Protein AF-0000000082938456 (afdb_homodimer)

Sequence (372 aa):
MKTLEHLQSDLIVEAKKGFPILLAGSIVFFIFTILSFLLPMKVVHLVWIFGLGAIFPLGLLLSKPFGVSLVTSKNPIATLGGIVAAPQAFFIPVFIMVYQHIPEYLPFTIGLLGGSHFLPYMWIYRSKAYLFVTLGVCLSSLLLGTVMVEQAFTVVPIAISLVYLIGVLLIFKELKTEKVESVFKAMKTLEHLQSDLIVEAKKGFPILLAGSIVFFIFTILSFLLPMKVVHLVWIFGLGAIFPLGLLLSKPFGVSLVTSKNPIATLGGIVAAPQAFFIPVFIMVYQHIPEYLPFTIGLLGGSHFLPYMWIYRSKAYLFVTLGVCLSSLLLGTVMVEQAFTVVPIAISLVYLIGVLLIFKELKTEKVESVFKA

Radius of gyration: 21.32 Å; Cα contacts (8 Å, |Δi|>4): 518; chains: 2; bounding box: 49×56×40 Å

Organism: NCBI:txid1808955

Foldseek 3Di:
DDDPVVLLVVLCVQAVLLLLLLLLLLVLLVVLQVCVVPDDVLVSLVCLLPVNVVSVVSSVVSCVVVNHDQPPDPRVLSVVVVVLCVCVVVCSVVSVVCCVPPSLLSLLSCQLVVLQSLVCSCVSNVACLSVQLSCQSNVLSNCCCPVVSVCSSNRSSNSNSVSSVVSSVRSVVVVVVVVVVVVVVD/DDDPVVLLVVLCVQAVLLLLLLLLLLVLLVVLQVCVVPDDVLVSLVCLLCVNVVSVVSSVVSCVVVNHDQPPDPRVLSVVVVVLCVCVVVCSVVSVVCCVPPSLLSLLSCQLVVLQSLVCSCVSNVACLSVQLSCQSNVLSNCCCPVVSVCSSNRSSNSNSVSSVVSSVRSVVVVVVVVVVVVVVD

InterPro domains:
  IPR053824 Protein of unknown function DUF7010 [PF22765] (4-174)

Structure (mmCIF, N/CA/C/O backbone):
data_AF-0000000082938456-model_v1
#
loop_
_entity.id
_entity.type
_entity.pdbx_description
1 polymer 'Uncharacterized protein'
#
loop_
_atom_site.group_PDB
_atom_site.id
_atom_site.type_symbol
_atom_site.label_atom_id
_atom_site.label_alt_id
_atom_site.label_comp_id
_atom_site.label_asym_id
_atom_site.label_entity_id
_atom_site.label_seq_id
_atom_site.pdbx_PDB_ins_code
_atom_site.Cartn_x
_atom_site.Cartn_y
_atom_site.Cartn_z
_atom_site.occupancy
_atom_site.B_iso_or_equiv
_atom_site.auth_seq_id
_atom_site.auth_comp_id
_atom_site.auth_asym_id
_atom_site.auth_atom_id
_atom_site.pdbx_PDB_model_num
ATOM 1 N N . MET A 1 1 ? -0.958 24.484 18.844 1 66.69 1 MET A N 1
ATOM 2 C CA . MET A 1 1 ? -1.133 23.438 17.828 1 66.69 1 MET A CA 1
ATOM 3 C C . MET A 1 1 ? -0.209 23.672 16.641 1 66.69 1 MET A C 1
ATOM 5 O O . MET A 1 1 ? -0.022 24.812 16.203 1 66.69 1 MET A O 1
ATOM 9 N N . LYS A 1 2 ? 0.688 22.734 16.234 1 85.31 2 LYS A N 1
ATOM 10 C CA . LYS A 1 2 ? 1.703 22.875 15.195 1 85.31 2 LYS A CA 1
ATOM 11 C C . LYS A 1 2 ? 1.097 22.719 13.805 1 85.31 2 LYS A C 1
ATOM 13 O O . LYS A 1 2 ? 0.113 21.984 13.633 1 85.31 2 LYS A O 1
ATOM 18 N N . THR A 1 3 ? 1.57 23.5 13.016 1 93.5 3 THR A N 1
ATOM 19 C CA . THR A 1 3 ? 1.158 23.375 11.625 1 93.5 3 THR A CA 1
ATOM 20 C C . THR A 1 3 ? 1.677 22.062 11.023 1 93.5 3 THR A C 1
ATOM 22 O O . THR A 1 3 ? 2.561 21.422 11.594 1 93.5 3 THR A O 1
ATOM 25 N N . LEU A 1 4 ? 1.094 21.641 9.914 1 94.62 4 LEU A N 1
ATOM 26 C CA . LEU A 1 4 ? 1.54 20.438 9.195 1 94.62 4 LEU A CA 1
ATOM 27 C C . LEU A 1 4 ? 3.018 20.547 8.836 1 94.62 4 LEU A C 1
ATOM 29 O O . LEU A 1 4 ? 3.777 19.594 9.023 1 94.62 4 LEU A O 1
ATOM 33 N N . GLU A 1 5 ? 3.418 21.703 8.352 1 93.69 5 GLU A N 1
ATOM 34 C CA . GLU A 1 5 ? 4.801 21.922 7.93 1 93.69 5 GLU A CA 1
ATOM 35 C C . GLU A 1 5 ? 5.766 21.75 9.102 1 93.69 5 GLU A C 1
ATOM 37 O O . GLU A 1 5 ? 6.84 21.172 8.945 1 93.69 5 GLU A O 1
ATOM 42 N N . HIS A 1 6 ? 5.398 22.281 10.219 1 94.5 6 HIS A N 1
ATOM 43 C CA . HIS A 1 6 ? 6.227 22.156 11.414 1 94.5 6 HIS A CA 1
ATOM 44 C C . HIS A 1 6 ? 6.316 20.703 11.867 1 94.5 6 HIS A C 1
ATOM 46 O O . HIS A 1 6 ? 7.391 20.234 12.25 1 94.5 6 HIS A O 1
ATOM 52 N N . LEU A 1 7 ? 5.184 20.016 11.836 1 95 7 LEU A N 1
ATOM 53 C CA . LEU A 1 7 ? 5.16 18.625 12.227 1 95 7 LEU A CA 1
ATOM 54 C C . LEU A 1 7 ? 6.066 17.781 11.328 1 95 7 LEU A C 1
ATOM 56 O O . LEU A 1 7 ? 6.816 16.938 11.812 1 95 7 LEU A O 1
ATOM 60 N N . GLN A 1 8 ? 5.984 18.078 10.055 1 95.69 8 GLN A N 1
ATOM 61 C CA . GLN A 1 8 ? 6.84 17.359 9.109 1 95.69 8 GLN A CA 1
ATOM 62 C C . GLN A 1 8 ? 8.312 17.688 9.344 1 95.69 8 GLN A C 1
ATOM 64 O O . GLN A 1 8 ? 9.164 16.797 9.344 1 95.69 8 GLN A O 1
ATOM 69 N N . SER A 1 9 ? 8.586 18.953 9.523 1 95 9 SER A N 1
ATOM 70 C CA . SER A 1 9 ? 9.969 19.375 9.758 1 95 9 SER A CA 1
ATOM 71 C C . SER A 1 9 ? 10.531 18.734 11.031 1 95 9 SER A C 1
ATOM 73 O O . SER A 1 9 ? 11.672 18.266 11.047 1 95 9 SER A O 1
ATOM 75 N N . ASP A 1 10 ? 9.719 18.734 12.07 1 94.31 10 ASP A N 1
ATOM 76 C CA . ASP A 1 10 ? 10.133 18.094 13.32 1 94.31 10 ASP A CA 1
ATOM 77 C C . ASP A 1 10 ? 10.43 16.625 13.117 1 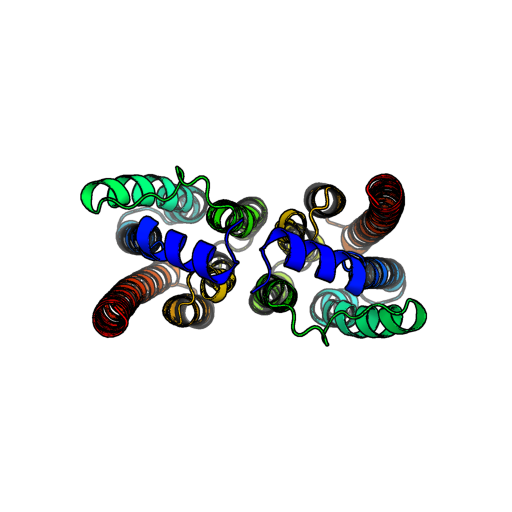94.31 10 ASP A C 1
ATOM 79 O O . ASP A 1 10 ? 11.43 16.109 13.625 1 94.31 10 ASP A O 1
ATOM 83 N N . LEU A 1 11 ? 9.609 15.984 12.359 1 95.38 11 LEU A N 1
ATOM 84 C CA . LEU A 1 11 ? 9.789 14.562 12.109 1 95.38 11 LEU A CA 1
ATOM 85 C C . LEU A 1 11 ? 11.062 14.312 11.305 1 95.38 11 LEU A C 1
ATOM 87 O O . LEU A 1 11 ? 11.805 13.367 11.578 1 95.38 11 LEU A O 1
ATOM 91 N N . ILE A 1 12 ? 11.25 15.109 10.297 1 95.88 12 ILE A N 1
ATOM 92 C CA . ILE A 1 12 ? 12.414 14.969 9.438 1 95.88 12 ILE A CA 1
ATOM 93 C C . ILE A 1 12 ? 13.688 15.07 10.273 1 95.88 12 ILE A C 1
ATOM 95 O O . ILE A 1 12 ? 14.625 14.281 10.094 1 95.88 12 ILE A O 1
ATOM 99 N N . VAL A 1 13 ? 13.719 15.992 11.188 1 93.06 13 VAL A N 1
ATOM 100 C CA . VAL A 1 13 ? 14.883 16.172 12.047 1 93.06 13 VAL A CA 1
ATOM 101 C C . VAL A 1 13 ? 15.031 14.992 12.992 1 93.06 13 VAL A C 1
ATOM 103 O O . VAL A 1 13 ? 16.125 14.438 13.141 1 93.06 13 VAL A O 1
ATOM 106 N N . GLU A 1 14 ? 13.945 14.523 13.57 1 93.81 14 GLU A N 1
ATOM 107 C CA . GLU A 1 14 ? 13.961 13.469 14.578 1 93.81 14 GLU A CA 1
ATOM 108 C C . GLU A 1 14 ? 14.297 12.117 13.961 1 93.81 14 GLU A C 1
ATOM 110 O O . GLU A 1 14 ? 15.055 11.336 14.539 1 93.81 14 GLU A O 1
ATOM 115 N N . ALA A 1 15 ? 13.734 11.891 12.812 1 94.94 15 ALA A N 1
ATOM 116 C CA . ALA A 1 15 ? 13.836 10.57 12.203 1 94.94 15 ALA A CA 1
ATOM 117 C C . ALA A 1 15 ? 14.922 10.547 11.125 1 94.94 15 ALA A C 1
ATOM 119 O O . ALA A 1 15 ? 15.266 9.484 10.609 1 94.94 15 ALA A O 1
ATOM 120 N N . LYS A 1 16 ? 15.406 11.719 10.805 1 96.38 16 LYS A N 1
ATOM 121 C CA . LYS A 1 16 ? 16.359 11.852 9.711 1 96.38 16 LYS A CA 1
ATOM 122 C C . LYS A 1 16 ? 15.859 11.156 8.453 1 96.38 16 LYS A C 1
ATOM 124 O O . LYS A 1 16 ? 16.562 10.328 7.867 1 96.38 16 LYS A O 1
ATOM 129 N N . LYS A 1 17 ? 14.656 11.344 8.141 1 97.56 17 LYS A N 1
ATOM 130 C CA . LYS A 1 17 ? 13.93 10.844 6.973 1 97.56 17 LYS A CA 1
ATOM 131 C C . LYS A 1 17 ? 13.922 9.32 6.938 1 97.56 17 LYS A C 1
ATOM 133 O O . LYS A 1 17 ? 13.883 8.719 5.863 1 97.56 17 LYS A O 1
ATOM 138 N N . GLY A 1 18 ? 14.102 8.734 8.086 1 96.81 18 GLY A N 1
ATOM 139 C CA . GLY A 1 18 ? 13.922 7.297 8.227 1 96.81 18 GLY A CA 1
ATOM 140 C C . GLY A 1 18 ? 15.016 6.488 7.547 1 96.81 18 GLY A C 1
ATOM 141 O O . GLY A 1 18 ? 14.82 5.316 7.23 1 96.81 18 GLY A O 1
ATOM 142 N N . PHE A 1 19 ? 16.188 7.102 7.328 1 98 19 PHE A N 1
ATOM 143 C CA . PHE A 1 19 ? 17.219 6.453 6.527 1 98 19 PHE A CA 1
ATOM 144 C C . PHE A 1 19 ? 17.656 5.141 7.172 1 98 19 PHE A C 1
ATOM 146 O O . PHE A 1 19 ? 18.062 4.207 6.473 1 98 19 PHE A O 1
ATOM 153 N N . PRO A 1 20 ? 17.578 4.918 8.516 1 98 20 PRO A N 1
ATOM 154 C CA . PRO A 1 20 ? 18.047 3.646 9.078 1 98 20 PRO A CA 1
ATOM 155 C C . PRO A 1 20 ? 17.234 2.451 8.578 1 98 20 PRO A C 1
ATOM 157 O O . PRO A 1 20 ? 17.766 1.345 8.469 1 98 20 PRO A O 1
ATOM 160 N N . ILE A 1 21 ? 15.953 2.633 8.305 1 97.81 21 ILE A N 1
ATOM 161 C CA . ILE A 1 21 ? 15.133 1.544 7.793 1 97.81 21 ILE A CA 1
ATOM 162 C C . ILE A 1 21 ? 15.617 1.14 6.402 1 97.81 21 ILE A C 1
ATOM 164 O O . ILE A 1 21 ? 15.727 -0.05 6.098 1 97.81 21 ILE A O 1
ATOM 168 N N . LEU A 1 22 ? 15.891 2.158 5.551 1 98.44 22 LEU A N 1
ATOM 169 C CA . LEU A 1 22 ? 16.406 1.883 4.219 1 98.44 22 LEU A CA 1
ATOM 170 C C . LEU A 1 22 ? 17.766 1.197 4.297 1 98.44 22 LEU A C 1
ATOM 172 O O . LEU A 1 22 ? 18.047 0.271 3.535 1 98.44 22 LEU A O 1
ATOM 176 N N . LEU A 1 23 ? 18.578 1.668 5.203 1 98.62 23 LEU A N 1
ATOM 177 C CA . LEU A 1 23 ? 19.891 1.048 5.395 1 98.62 23 LEU A CA 1
ATOM 178 C C . LEU A 1 23 ? 19.75 -0.405 5.832 1 98.62 23 LEU A C 1
ATOM 180 O O . LEU A 1 23 ? 20.422 -1.288 5.312 1 98.62 23 LEU A O 1
ATOM 184 N N . ALA A 1 24 ? 18.891 -0.644 6.781 1 98.69 24 ALA A N 1
ATOM 185 C CA . ALA A 1 24 ? 18.594 -2.006 7.219 1 98.69 24 ALA A CA 1
ATOM 186 C C . ALA A 1 24 ? 18.109 -2.865 6.051 1 98.69 24 ALA A C 1
ATOM 188 O O . ALA A 1 24 ? 18.547 -4.008 5.898 1 98.69 24 ALA A O 1
ATOM 189 N N . GLY A 1 25 ? 17.219 -2.299 5.242 1 98.69 25 GLY A N 1
ATOM 190 C CA . GLY A 1 25 ? 16.766 -3.012 4.059 1 98.69 25 GLY A CA 1
ATOM 191 C C . GLY A 1 25 ? 17.891 -3.357 3.104 1 98.69 25 GLY A C 1
ATOM 192 O O . GLY A 1 25 ? 17.938 -4.465 2.562 1 98.69 25 GLY A O 1
ATOM 193 N N . SER A 1 26 ? 18.75 -2.379 2.93 1 98.88 26 SER A N 1
ATOM 194 C CA . SER A 1 26 ? 19.891 -2.625 2.061 1 98.88 26 SER A CA 1
ATOM 195 C C . SER A 1 26 ? 20.719 -3.803 2.559 1 98.88 26 SER A C 1
ATOM 197 O O . SER A 1 26 ? 21.094 -4.68 1.777 1 98.88 26 SER A O 1
ATOM 199 N N . ILE A 1 27 ? 20.969 -3.85 3.764 1 98.81 27 ILE A N 1
ATOM 200 C CA . ILE A 1 27 ? 21.766 -4.91 4.375 1 98.81 27 ILE A CA 1
ATOM 201 C C . ILE A 1 27 ? 21.031 -6.242 4.242 1 98.81 27 ILE A C 1
ATOM 203 O O . ILE A 1 27 ? 21.609 -7.242 3.822 1 98.81 27 ILE A O 1
ATOM 207 N N . VAL A 1 28 ? 19.766 -6.273 4.566 1 98.81 28 VAL A N 1
ATOM 208 C CA . VAL A 1 28 ? 18.984 -7.504 4.551 1 98.81 28 VAL A CA 1
ATOM 209 C C . VAL A 1 28 ? 18.938 -8.07 3.133 1 98.81 28 VAL A C 1
ATOM 211 O O . VAL A 1 28 ? 19.188 -9.266 2.926 1 98.81 28 VAL A O 1
ATOM 214 N N . PHE A 1 29 ? 18.703 -7.258 2.137 1 98.88 29 PHE A N 1
ATOM 215 C CA . PHE A 1 29 ? 18.625 -7.746 0.765 1 98.88 29 PHE A CA 1
ATOM 216 C C . PHE A 1 29 ? 20 -8.18 0.261 1 98.88 29 PHE A C 1
ATOM 218 O O . PHE A 1 29 ? 20.094 -9.094 -0.559 1 98.88 29 PHE A O 1
ATOM 225 N N . PHE A 1 30 ? 21.016 -7.512 0.763 1 98.88 30 PHE A N 1
ATOM 226 C CA . PHE A 1 30 ? 22.359 -8 0.451 1 98.88 30 PHE A CA 1
ATOM 227 C C . PHE A 1 30 ? 22.562 -9.398 1.016 1 98.88 30 PHE A C 1
ATOM 229 O O . PHE A 1 30 ? 23.078 -10.281 0.329 1 98.88 30 PHE A O 1
ATOM 236 N N . ILE A 1 31 ? 22.188 -9.586 2.207 1 98.81 31 ILE A N 1
ATOM 237 C CA . ILE A 1 31 ? 22.281 -10.898 2.838 1 98.81 31 ILE A CA 1
ATOM 238 C C . ILE A 1 31 ? 21.453 -11.914 2.057 1 98.81 31 ILE A C 1
ATOM 240 O O . ILE A 1 31 ? 21.891 -13.047 1.839 1 98.81 31 ILE A O 1
ATOM 244 N N . PHE A 1 32 ? 20.219 -11.531 1.634 1 98.81 32 PHE A N 1
ATOM 245 C CA . PHE A 1 32 ? 19.391 -12.414 0.821 1 98.81 32 PHE A CA 1
ATOM 246 C C . PHE A 1 32 ? 20.156 -12.867 -0.423 1 98.81 32 PHE A C 1
ATOM 248 O O . PHE A 1 32 ? 20.047 -14.031 -0.825 1 98.81 32 PHE A O 1
ATOM 255 N N . THR A 1 33 ? 20.891 -11.922 -1.03 1 98.81 33 THR A N 1
ATOM 256 C CA . THR A 1 33 ? 21.688 -12.258 -2.203 1 98.81 33 THR A CA 1
ATOM 257 C C . THR A 1 33 ? 22.703 -13.344 -1.868 1 98.81 33 THR A C 1
ATOM 259 O O . THR A 1 33 ? 22.797 -14.352 -2.576 1 98.81 33 THR A O 1
ATOM 262 N N . ILE A 1 34 ? 23.406 -13.195 -0.819 1 98.75 34 ILE A N 1
ATOM 263 C CA . ILE A 1 34 ? 24.438 -14.141 -0.411 1 98.75 34 ILE A CA 1
ATOM 264 C C . ILE A 1 34 ? 23.812 -15.492 -0.1 1 98.75 34 ILE A C 1
ATOM 266 O O . ILE A 1 34 ? 24.328 -16.531 -0.507 1 98.75 34 ILE A O 1
ATOM 270 N N . LEU A 1 35 ? 22.688 -15.508 0.589 1 98.62 35 LEU A N 1
ATOM 271 C CA . LEU A 1 35 ? 22.031 -16.734 1.006 1 98.62 35 LEU A CA 1
ATOM 272 C C . LEU A 1 35 ? 21.547 -17.531 -0.203 1 98.62 35 LEU A C 1
ATOM 274 O O . LEU A 1 35 ? 21.484 -18.766 -0.154 1 98.62 35 LEU A O 1
ATOM 278 N N . SER A 1 36 ? 21.25 -16.812 -1.282 1 98.19 36 SER A N 1
ATOM 279 C CA . SER A 1 36 ? 20.766 -17.5 -2.479 1 98.19 36 SER A CA 1
ATOM 280 C C . SER A 1 36 ? 21.859 -18.391 -3.074 1 98.19 36 SER A C 1
ATOM 282 O O . SER A 1 36 ? 21.547 -19.344 -3.811 1 98.19 36 SER A O 1
ATOM 284 N N . PHE A 1 37 ? 23.156 -18.094 -2.729 1 97.94 37 PHE A N 1
ATOM 285 C CA . PHE A 1 37 ? 24.281 -18.906 -3.207 1 97.94 37 PHE A CA 1
ATOM 286 C C . PHE A 1 37 ? 24.578 -20.047 -2.236 1 97.94 37 PHE A C 1
ATOM 288 O O . PHE A 1 37 ? 25.203 -21.031 -2.607 1 97.94 37 PHE A O 1
ATOM 295 N N . LEU A 1 38 ? 24.094 -19.938 -1.074 1 98.25 38 LEU A N 1
ATOM 296 C CA . LEU A 1 38 ? 24.609 -20.812 -0.025 1 98.25 38 LEU A CA 1
ATOM 297 C C . LEU A 1 38 ? 23.547 -21.828 0.408 1 98.25 38 LEU A C 1
ATOM 299 O O . LEU A 1 38 ? 23.891 -22.906 0.9 1 98.25 38 LEU A O 1
ATOM 303 N N . LEU A 1 39 ? 22.297 -21.453 0.269 1 98.44 39 LEU A N 1
ATOM 304 C CA . LEU A 1 39 ? 21.234 -22.266 0.826 1 98.44 39 LEU A CA 1
ATOM 305 C C . LEU A 1 39 ? 20.406 -22.906 -0.283 1 98.44 39 LEU A C 1
ATOM 307 O O . LEU A 1 39 ? 20.359 -22.406 -1.404 1 98.44 39 LEU A O 1
ATOM 311 N N . PRO A 1 40 ? 19.766 -24.078 0.094 1 98.19 40 PRO A N 1
ATOM 312 C CA . PRO A 1 40 ? 18.812 -24.656 -0.86 1 98.19 40 PRO A CA 1
ATOM 313 C C . PRO A 1 40 ? 17.641 -23.719 -1.15 1 98.19 40 PRO A C 1
ATOM 315 O O . PRO A 1 40 ? 17.203 -22.984 -0.265 1 98.19 40 PRO A O 1
ATOM 318 N N . MET A 1 41 ? 17.078 -23.781 -2.35 1 97.69 41 MET A N 1
ATOM 319 C CA . MET A 1 41 ? 16.062 -22.859 -2.818 1 97.69 41 MET A CA 1
ATOM 320 C C . MET A 1 41 ? 14.828 -22.906 -1.923 1 97.69 41 MET A C 1
ATOM 322 O O . MET A 1 41 ? 14.18 -21.875 -1.703 1 97.69 41 MET A O 1
ATOM 326 N N . LYS A 1 42 ? 14.531 -24.062 -1.406 1 97.19 42 LYS A N 1
ATOM 327 C CA . LYS A 1 42 ? 13.383 -24.188 -0.521 1 97.19 42 LYS A CA 1
ATOM 328 C C . LYS A 1 42 ? 13.523 -23.281 0.703 1 97.19 42 LYS A C 1
ATOM 330 O O . LYS A 1 42 ? 12.555 -22.672 1.146 1 97.19 42 LYS A O 1
ATOM 335 N N . VAL A 1 43 ? 14.68 -23.203 1.172 1 98.12 43 VAL A N 1
ATOM 336 C CA . VAL A 1 43 ? 14.961 -22.359 2.336 1 98.12 43 VAL A CA 1
ATOM 337 C C . VAL A 1 43 ? 14.992 -20.891 1.925 1 98.12 43 VAL A C 1
ATOM 339 O O . VAL A 1 43 ? 14.469 -20.031 2.641 1 98.12 43 VAL A O 1
ATOM 342 N N . VAL A 1 44 ? 15.523 -20.578 0.777 1 98.5 44 VAL A N 1
ATOM 343 C CA . VAL A 1 44 ? 15.617 -19.219 0.256 1 98.5 44 VAL A CA 1
ATOM 344 C C . VAL A 1 44 ? 14.219 -18.625 0.1 1 98.5 44 VAL A C 1
ATOM 346 O O . VAL A 1 44 ? 13.992 -17.469 0.428 1 98.5 44 VAL A O 1
ATOM 349 N N . HIS A 1 45 ? 13.281 -19.438 -0.351 1 98.31 45 HIS A N 1
ATOM 350 C CA . HIS A 1 45 ? 11.898 -18.984 -0.473 1 98.31 45 HIS A CA 1
ATOM 351 C C . HIS A 1 45 ? 11.359 -18.516 0.871 1 98.31 45 HIS A C 1
ATOM 353 O O . HIS A 1 45 ? 10.758 -17.438 0.959 1 98.31 45 HIS A O 1
ATOM 359 N N . LEU A 1 46 ? 11.641 -19.281 1.894 1 97.69 46 LEU A N 1
ATOM 360 C CA . LEU A 1 46 ? 11.125 -18.969 3.223 1 97.69 46 LEU A CA 1
ATOM 361 C C . LEU A 1 46 ? 11.836 -17.75 3.812 1 97.69 46 LEU A C 1
ATOM 363 O O . LEU A 1 46 ? 11.211 -16.938 4.508 1 97.69 46 LEU A O 1
ATOM 367 N N . VAL A 1 47 ? 13.094 -17.625 3.518 1 97.81 47 VAL A N 1
ATOM 368 C CA . VAL A 1 47 ? 13.859 -16.469 3.945 1 97.81 47 VAL A CA 1
ATOM 369 C C . VAL A 1 47 ? 13.242 -15.195 3.352 1 97.81 47 VAL A C 1
ATOM 371 O O . VAL A 1 47 ? 13.125 -14.18 4.035 1 97.81 47 VAL A O 1
ATOM 374 N N . TRP A 1 48 ? 12.805 -15.258 2.117 1 98.06 48 TRP A N 1
ATOM 375 C CA . TRP A 1 48 ? 12.203 -14.102 1.466 1 98.06 48 TRP A CA 1
ATOM 376 C C . TRP A 1 48 ? 10.867 -13.742 2.113 1 98.06 48 TRP A C 1
ATOM 378 O O . TRP A 1 48 ? 10.531 -12.57 2.252 1 98.06 48 TRP A O 1
ATOM 388 N N . ILE A 1 49 ? 10.117 -14.703 2.508 1 97.31 49 ILE A N 1
ATOM 389 C CA . ILE A 1 49 ? 8.781 -14.461 3.037 1 97.31 49 ILE A CA 1
ATOM 390 C C . ILE A 1 49 ? 8.875 -13.961 4.477 1 97.31 49 ILE A C 1
ATOM 392 O O . ILE A 1 49 ? 8.242 -12.969 4.84 1 97.31 49 ILE A O 1
ATOM 396 N N . PHE A 1 50 ? 9.742 -14.5 5.277 1 95.69 50 PHE A N 1
ATOM 397 C CA . PHE A 1 50 ? 9.727 -14.203 6.703 1 95.69 50 PHE A CA 1
ATOM 398 C C . PHE A 1 50 ? 10.922 -13.336 7.09 1 95.69 50 PHE A C 1
ATOM 400 O O . PHE A 1 50 ? 10.875 -12.617 8.094 1 95.69 50 PHE A O 1
ATOM 407 N N . GLY A 1 51 ? 11.984 -13.438 6.34 1 96.06 51 GLY A N 1
ATOM 408 C CA . GLY A 1 51 ? 13.195 -12.711 6.656 1 96.06 51 GLY A CA 1
ATOM 409 C C . GLY A 1 51 ? 13.062 -11.211 6.477 1 96.06 51 GLY A C 1
ATOM 410 O O . GLY A 1 51 ? 13.812 -10.438 7.074 1 96.06 51 GLY A O 1
ATOM 411 N N . LEU A 1 52 ? 12.109 -10.812 5.656 1 96.12 52 LEU A N 1
ATOM 412 C CA . LEU A 1 52 ? 11.867 -9.391 5.445 1 96.12 52 LEU A CA 1
ATOM 413 C C . LEU A 1 52 ? 11.477 -8.711 6.754 1 96.12 52 LEU A C 1
ATOM 415 O O . LEU A 1 52 ? 11.719 -7.512 6.926 1 96.12 52 LEU A O 1
ATOM 419 N N . GLY A 1 53 ? 10.852 -9.477 7.668 1 95.88 53 GLY A N 1
ATOM 420 C CA . GLY A 1 53 ? 10.469 -8.945 8.969 1 95.88 53 GLY A CA 1
ATOM 421 C C . GLY A 1 53 ? 11.648 -8.453 9.781 1 95.88 53 GLY A C 1
ATOM 422 O O . GLY A 1 53 ? 11.477 -7.703 10.742 1 95.88 53 GLY A O 1
ATOM 423 N N . ALA A 1 54 ? 12.867 -8.758 9.43 1 97.19 54 ALA A N 1
ATOM 424 C CA . ALA A 1 54 ? 14.078 -8.367 10.141 1 97.19 54 ALA A CA 1
ATOM 425 C C . ALA A 1 54 ? 14.438 -6.91 9.852 1 97.19 54 ALA A C 1
ATOM 427 O O . ALA A 1 54 ? 15.211 -6.297 10.586 1 97.19 54 ALA A O 1
ATOM 428 N N . ILE A 1 55 ? 13.859 -6.371 8.805 1 97.75 55 ILE A N 1
ATOM 429 C CA . ILE A 1 55 ? 14.266 -5.039 8.367 1 97.75 55 ILE A CA 1
ATOM 430 C C . ILE A 1 55 ? 13.906 -4.012 9.445 1 97.75 55 ILE A C 1
ATOM 432 O O . ILE A 1 55 ? 14.742 -3.197 9.836 1 97.75 55 ILE A O 1
ATOM 436 N N . PHE A 1 56 ? 12.75 -4.156 9.961 1 95.5 56 PHE A N 1
ATOM 437 C CA . PHE A 1 56 ? 12.281 -3.156 10.914 1 95.5 56 PHE A CA 1
ATOM 438 C C . PHE A 1 56 ? 13.086 -3.225 12.211 1 95.5 56 PHE A C 1
ATOM 440 O O . PHE A 1 56 ? 13.664 -2.223 12.641 1 95.5 56 PHE A O 1
ATOM 447 N N . PRO A 1 57 ? 13.195 -4.355 12.875 1 96.44 57 PRO A N 1
ATOM 448 C CA . PRO A 1 57 ? 14.023 -4.449 14.078 1 96.44 57 PRO A CA 1
ATOM 449 C C . PRO A 1 57 ? 15.469 -4.016 13.828 1 96.44 57 PRO A C 1
ATOM 451 O O . PRO A 1 57 ? 16.062 -3.332 14.672 1 96.44 57 PRO A O 1
ATOM 454 N N . LEU A 1 58 ? 16.047 -4.395 12.742 1 97.75 58 LEU A N 1
ATOM 455 C CA . LEU A 1 58 ? 17.391 -3.965 12.414 1 97.75 58 LEU A CA 1
ATOM 456 C C . LEU A 1 58 ? 17.453 -2.453 12.227 1 97.75 58 LEU A C 1
ATOM 458 O O . LEU A 1 58 ? 18.422 -1.809 12.633 1 97.75 58 LEU A O 1
ATOM 462 N N . GLY A 1 59 ? 16.453 -1.917 11.547 1 97.25 59 GLY A N 1
ATOM 463 C CA . GLY A 1 59 ? 16.359 -0.473 11.398 1 97.25 59 GLY A CA 1
ATOM 464 C C . GLY A 1 59 ? 16.344 0.264 12.727 1 97.25 59 GLY A C 1
ATOM 465 O O . GLY A 1 59 ? 17 1.287 12.891 1 97.25 59 GLY A O 1
ATOM 466 N N . LEU A 1 60 ? 15.586 -0.279 13.68 1 95.19 60 LEU A N 1
ATOM 467 C CA . LEU A 1 60 ? 15.531 0.31 15.008 1 95.19 60 LEU A CA 1
ATOM 468 C C . LEU A 1 60 ? 16.891 0.239 15.688 1 95.19 60 LEU A C 1
ATOM 470 O O . LEU A 1 60 ? 17.328 1.198 16.344 1 95.19 60 LEU A O 1
ATOM 474 N N . LEU A 1 61 ? 17.531 -0.824 15.57 1 96.62 61 LEU A N 1
ATOM 475 C CA . LEU A 1 61 ? 18.859 -0.998 16.141 1 96.62 61 LEU A CA 1
ATOM 476 C C . LEU A 1 61 ? 19.859 -0.011 15.539 1 96.62 61 LEU A C 1
ATOM 478 O O . LEU A 1 61 ? 20.656 0.593 16.25 1 96.62 61 LEU A O 1
ATOM 482 N N . LEU A 1 62 ? 19.781 0.225 14.234 1 96.81 62 LEU A N 1
ATOM 483 C CA . LEU A 1 62 ? 20.703 1.097 13.523 1 96.81 62 LEU A CA 1
ATOM 484 C C . LEU A 1 62 ? 20.406 2.562 13.82 1 96.81 62 LEU A C 1
ATOM 486 O O . LEU A 1 62 ? 21.25 3.434 13.562 1 96.81 62 LEU A O 1
ATOM 490 N N . SER A 1 63 ? 19.234 2.771 14.305 1 95.38 63 SER A N 1
ATOM 491 C CA . SER A 1 63 ? 18.844 4.152 14.578 1 95.38 63 SER A CA 1
ATOM 492 C C . SER A 1 63 ? 19.562 4.691 15.812 1 95.38 63 SER A C 1
ATOM 494 O O . SER A 1 63 ? 19.797 5.895 15.922 1 95.38 63 SER A O 1
ATOM 496 N N . LYS A 1 64 ? 19.938 3.912 16.734 1 93.19 64 LYS A N 1
ATOM 497 C CA . LYS A 1 64 ? 20.453 4.289 18.047 1 93.19 64 LYS A CA 1
ATOM 498 C C . LYS A 1 64 ? 21.781 5.043 17.922 1 93.19 64 LYS A C 1
ATOM 500 O O . LYS A 1 64 ? 21.906 6.16 18.422 1 93.19 64 LYS A O 1
ATOM 505 N N . PRO A 1 65 ? 22.688 4.473 17.203 1 93.38 65 PRO A N 1
ATOM 506 C CA . PRO A 1 65 ? 23.953 5.184 17.125 1 93.38 65 PRO A CA 1
ATOM 507 C C . PRO A 1 65 ? 23.844 6.527 16.406 1 93.38 65 PRO A C 1
ATOM 509 O O . PRO A 1 65 ? 24.703 7.402 16.578 1 93.38 65 PRO A O 1
ATOM 512 N N . PHE A 1 66 ? 22.812 6.734 15.648 1 91.38 66 PHE A N 1
ATOM 513 C CA . PHE A 1 66 ? 22.672 7.965 14.883 1 91.38 66 PHE A CA 1
ATOM 514 C C . PHE A 1 66 ? 21.75 8.945 15.602 1 91.38 66 PHE A C 1
ATOM 516 O O . PHE A 1 66 ? 21.469 10.031 15.086 1 91.38 66 PHE A O 1
ATOM 523 N N . GLY A 1 67 ? 21.219 8.539 16.766 1 89.44 67 GLY A N 1
ATOM 524 C CA . GLY A 1 67 ? 20.344 9.414 17.531 1 89.44 67 GLY A CA 1
ATOM 525 C C . GLY A 1 67 ? 19 9.641 16.875 1 89.44 67 GLY A C 1
ATOM 526 O O . GLY A 1 67 ? 18.422 10.727 17 1 89.44 67 GLY A O 1
ATOM 527 N N . VAL A 1 68 ? 18.625 8.695 16.047 1 90.19 68 VAL A N 1
ATOM 528 C CA . VAL A 1 68 ? 17.375 8.789 15.289 1 90.19 68 VAL A CA 1
ATOM 529 C C . VAL A 1 68 ? 16.234 8.164 16.094 1 90.19 68 VAL A C 1
ATOM 531 O O . VAL A 1 68 ? 16.391 7.082 16.672 1 90.19 68 VAL A O 1
ATOM 534 N N . SER A 1 69 ? 15.125 8.875 16.234 1 85.88 69 SER A N 1
ATOM 535 C CA . SER A 1 69 ? 13.914 8.375 16.875 1 85.88 69 SER A CA 1
ATOM 536 C C . SER A 1 69 ? 12.859 8 15.844 1 85.88 69 SER A C 1
ATOM 538 O O . SER A 1 69 ? 12.258 8.875 15.219 1 85.88 69 SER A O 1
ATOM 540 N N . LEU A 1 70 ? 12.625 6.766 15.75 1 84.19 70 LEU A N 1
ATOM 541 C CA . LEU A 1 70 ? 11.672 6.305 14.742 1 84.19 70 LEU A CA 1
ATOM 542 C C . LEU A 1 70 ? 10.32 6 15.375 1 84.19 70 LEU A C 1
ATOM 544 O O . LEU A 1 70 ? 9.273 6.297 14.789 1 84.19 70 LEU A O 1
ATOM 548 N N . VAL A 1 71 ? 10.266 5.43 16.625 1 79.62 71 VAL A N 1
ATOM 549 C CA . VAL A 1 71 ? 9.016 4.918 17.172 1 79.62 71 VAL A CA 1
ATOM 550 C C . VAL A 1 71 ? 8.625 5.719 18.406 1 79.62 71 VAL A C 1
ATOM 552 O O . VAL A 1 71 ? 7.484 5.637 18.875 1 79.62 71 VAL A O 1
ATOM 555 N N . THR A 1 72 ? 9.398 6.535 18.891 1 74.25 72 THR A N 1
ATOM 556 C CA . THR A 1 72 ? 9.117 7.188 20.172 1 74.25 72 THR A CA 1
ATOM 557 C C . THR A 1 72 ? 8.547 8.586 19.938 1 74.25 72 THR A C 1
ATOM 559 O O . THR A 1 72 ? 8.211 9.281 20.906 1 74.25 72 THR A O 1
ATOM 562 N N . SER A 1 73 ? 8.359 8.906 18.75 1 76.81 73 SER A N 1
ATOM 563 C CA . SER A 1 73 ? 7.859 10.25 18.484 1 76.81 73 SER A CA 1
ATOM 564 C C . SER A 1 73 ? 6.375 10.359 18.812 1 76.81 73 SER A C 1
ATOM 566 O O . SER A 1 73 ? 5.602 9.445 18.531 1 76.81 73 SER A O 1
ATOM 568 N N . LYS A 1 74 ? 5.957 11.398 19.531 1 87.62 74 LYS A N 1
ATOM 569 C CA . LYS A 1 74 ? 4.559 11.742 19.766 1 87.62 74 LYS A CA 1
ATOM 570 C C . LYS A 1 74 ? 3.984 12.531 18.594 1 87.62 74 LYS A C 1
ATOM 572 O O . LYS A 1 74 ? 2.838 12.984 18.641 1 87.62 74 LYS A O 1
ATOM 577 N N . ASN A 1 75 ? 4.781 12.68 17.578 1 94.19 75 ASN A N 1
ATOM 578 C CA . ASN A 1 75 ? 4.406 13.391 16.359 1 94.19 75 ASN A CA 1
ATOM 579 C C . ASN A 1 75 ? 3.352 12.625 15.562 1 94.19 75 ASN A C 1
ATOM 581 O O . ASN A 1 75 ? 3.57 11.477 15.188 1 94.19 75 ASN A O 1
ATOM 585 N N . PRO A 1 76 ? 2.197 13.211 15.312 1 95.88 76 PRO A N 1
ATOM 586 C CA . PRO A 1 76 ? 1.135 12.5 14.594 1 95.88 76 PRO A CA 1
ATOM 587 C C . PRO A 1 76 ? 1.555 12.078 13.188 1 95.88 76 PRO A C 1
ATOM 589 O O . PRO A 1 76 ? 1.031 11.102 12.648 1 95.88 76 PRO A O 1
ATOM 592 N N . ILE A 1 77 ? 2.473 12.758 12.578 1 96.75 77 ILE A N 1
ATOM 593 C CA . ILE A 1 77 ? 2.955 12.375 11.258 1 96.75 77 ILE A CA 1
ATOM 594 C C . ILE A 1 77 ? 3.775 11.094 11.359 1 96.75 77 ILE A C 1
ATOM 596 O O . ILE A 1 77 ? 3.762 10.266 10.445 1 96.75 77 ILE A O 1
ATOM 600 N N . ALA A 1 78 ? 4.496 10.961 12.461 1 95.69 78 ALA A N 1
ATOM 601 C CA . ALA A 1 78 ? 5.199 9.703 12.688 1 95.69 78 ALA A CA 1
ATOM 602 C C . ALA A 1 78 ? 4.219 8.539 12.805 1 95.69 78 ALA A C 1
ATOM 604 O O . ALA A 1 78 ? 4.477 7.453 12.281 1 95.69 78 ALA A O 1
ATOM 605 N N . THR A 1 79 ? 3.115 8.742 13.5 1 96 79 THR A N 1
ATOM 606 C CA . THR A 1 79 ? 2.062 7.734 13.594 1 96 79 THR A CA 1
ATOM 607 C C . THR A 1 79 ? 1.543 7.359 12.211 1 96 79 THR A C 1
ATOM 609 O O . THR A 1 79 ? 1.348 6.18 11.906 1 96 79 THR A O 1
ATOM 612 N N . LEU A 1 80 ? 1.354 8.367 11.328 1 97.19 80 LEU A N 1
ATOM 613 C CA . LEU A 1 80 ? 0.958 8.125 9.945 1 97.19 80 LEU A CA 1
ATOM 614 C C . LEU A 1 80 ? 1.968 7.223 9.242 1 97.19 80 LEU A C 1
ATOM 616 O O . LEU A 1 80 ? 1.585 6.312 8.5 1 97.19 80 LEU A O 1
ATOM 620 N N . GLY A 1 81 ? 3.27 7.488 9.445 1 96.31 81 GLY A N 1
ATOM 621 C CA . GLY A 1 81 ? 4.301 6.648 8.852 1 96.31 81 GLY A CA 1
ATOM 622 C C . GLY A 1 81 ? 4.137 5.18 9.195 1 96.31 81 GLY A C 1
ATOM 623 O O . GLY A 1 81 ? 4.285 4.316 8.32 1 96.31 81 GLY A O 1
ATOM 624 N N . GLY A 1 82 ? 3.836 4.914 10.445 1 94.94 82 GLY A N 1
ATOM 625 C CA . GLY A 1 82 ? 3.572 3.543 10.859 1 94.94 82 GLY A CA 1
ATOM 626 C C . GLY A 1 82 ? 2.332 2.955 10.211 1 94.94 82 GLY A C 1
ATOM 627 O O . GLY A 1 82 ? 2.34 1.802 9.773 1 94.94 82 GLY A O 1
ATOM 628 N N . ILE A 1 83 ? 1.295 3.697 10.062 1 96.69 83 ILE A N 1
ATOM 629 C CA . ILE A 1 83 ? 0.022 3.242 9.516 1 96.69 83 ILE A CA 1
ATOM 630 C C . ILE A 1 83 ? 0.173 2.955 8.023 1 96.69 83 ILE A C 1
ATOM 632 O O . ILE A 1 83 ? -0.411 2 7.508 1 96.69 83 ILE A O 1
ATOM 636 N N . VAL A 1 84 ? 0.974 3.748 7.332 1 96.75 84 VAL A N 1
ATOM 637 C CA . VAL A 1 84 ? 1.188 3.578 5.898 1 96.75 84 VAL A CA 1
ATOM 638 C C . VAL A 1 84 ? 2.006 2.316 5.645 1 96.75 84 VAL A C 1
ATOM 640 O O . VAL A 1 84 ? 1.891 1.697 4.582 1 96.75 84 VAL A O 1
ATOM 643 N N . ALA A 1 85 ? 2.781 1.896 6.613 1 95.06 85 ALA A N 1
ATOM 644 C CA . ALA A 1 85 ? 3.586 0.685 6.484 1 95.06 85 ALA A CA 1
ATOM 645 C C . ALA A 1 85 ? 2.773 -0.557 6.84 1 95.06 85 ALA A C 1
ATOM 647 O O . ALA A 1 85 ? 3.104 -1.666 6.414 1 95.06 85 ALA A O 1
ATOM 648 N N . ALA A 1 86 ? 1.725 -0.458 7.535 1 96 86 ALA A N 1
ATOM 649 C CA . ALA A 1 86 ? 0.98 -1.566 8.125 1 96 86 ALA A CA 1
ATOM 650 C C . ALA A 1 86 ? 0.349 -2.443 7.051 1 96 86 ALA A C 1
ATOM 652 O O . ALA A 1 86 ? 0.258 -3.662 7.207 1 96 86 ALA A O 1
ATOM 653 N N . PRO A 1 87 ? -0.073 -1.88 5.902 1 97.44 87 PRO A N 1
ATOM 654 C CA . PRO A 1 87 ? -0.665 -2.713 4.852 1 97.44 87 PRO A CA 1
ATOM 655 C C . PRO A 1 87 ? 0.255 -3.85 4.414 1 97.44 87 PRO A C 1
ATOM 657 O O . PRO A 1 87 ? -0.219 -4.871 3.91 1 97.44 87 PRO A O 1
ATOM 660 N N . GLN A 1 88 ? 1.565 -3.762 4.633 1 96.5 88 GLN A N 1
ATOM 661 C CA . GLN A 1 88 ? 2.523 -4.785 4.223 1 96.5 88 GLN A CA 1
ATOM 662 C C . GLN A 1 88 ? 2.217 -6.121 4.887 1 96.5 88 GLN A C 1
ATOM 664 O O . GLN A 1 88 ? 2.457 -7.18 4.301 1 96.5 88 GLN A O 1
ATOM 669 N N . ALA A 1 89 ? 1.687 -6.039 6.07 1 96.44 89 ALA A N 1
ATOM 670 C CA . ALA A 1 89 ? 1.356 -7.27 6.785 1 96.44 89 ALA A CA 1
ATOM 671 C C . ALA A 1 89 ? 0.291 -8.062 6.039 1 96.44 89 ALA A C 1
ATOM 673 O O . ALA A 1 89 ? 0.29 -9.297 6.074 1 96.44 89 ALA A O 1
ATOM 674 N N . PHE A 1 90 ? -0.563 -7.441 5.305 1 97.44 90 PHE A N 1
ATOM 675 C CA . PHE A 1 90 ? -1.641 -8.094 4.57 1 97.44 90 PHE A CA 1
ATOM 676 C C . PHE A 1 90 ? -1.116 -8.727 3.285 1 97.44 90 PHE A C 1
ATOM 678 O O . PHE A 1 90 ? -1.819 -9.5 2.639 1 97.44 90 PHE A O 1
ATOM 685 N N . PHE A 1 91 ? 0.182 -8.43 2.926 1 97.88 91 PHE A N 1
ATOM 686 C CA . PHE A 1 91 ? 0.773 -9.008 1.725 1 97.88 91 PHE A CA 1
ATOM 687 C C . PHE A 1 91 ? 1.31 -10.406 2.004 1 97.88 91 PHE A C 1
ATOM 689 O O . PHE A 1 91 ? 1.559 -11.172 1.075 1 97.88 91 PHE A O 1
ATOM 696 N N . ILE A 1 92 ? 1.45 -10.734 3.275 1 98.12 92 ILE A N 1
ATOM 697 C CA . ILE A 1 92 ? 2.102 -11.984 3.654 1 98.12 92 ILE A CA 1
ATOM 698 C C . ILE A 1 92 ? 1.316 -13.172 3.092 1 98.12 92 ILE A C 1
ATOM 700 O O . ILE A 1 92 ? 1.889 -14.055 2.457 1 98.12 92 ILE A O 1
ATOM 704 N N . PRO A 1 93 ? -0.018 -13.234 3.221 1 98.56 93 PRO A N 1
ATOM 705 C CA . PRO A 1 93 ? -0.744 -14.344 2.598 1 98.56 93 PRO A CA 1
ATOM 706 C C . PRO A 1 93 ? -0.549 -14.398 1.084 1 98.56 93 PRO A C 1
ATOM 708 O O . PRO A 1 93 ? -0.545 -15.484 0.5 1 98.56 93 PRO A O 1
ATOM 711 N N . VAL A 1 94 ? -0.407 -13.258 0.406 1 98.69 94 VAL A N 1
ATOM 712 C CA . VAL A 1 94 ? -0.156 -13.211 -1.031 1 98.69 94 VAL A CA 1
ATOM 713 C C . VAL A 1 94 ? 1.21 -13.828 -1.336 1 98.69 94 VAL A C 1
ATOM 715 O O . VAL A 1 94 ? 1.347 -14.625 -2.266 1 98.69 94 VAL A O 1
ATOM 718 N N . PHE A 1 95 ? 2.201 -13.516 -0.483 1 98.69 95 PHE A N 1
ATOM 719 C CA . PHE A 1 95 ? 3.529 -14.094 -0.647 1 98.69 95 PHE A CA 1
ATOM 720 C C . PHE A 1 95 ? 3.48 -15.609 -0.475 1 98.69 95 PHE A C 1
ATOM 722 O O . PHE A 1 95 ? 4.117 -16.344 -1.23 1 98.69 95 PHE A O 1
ATOM 729 N N . ILE A 1 96 ? 2.725 -16.031 0.488 1 98.62 96 ILE A N 1
ATOM 730 C CA . ILE A 1 96 ? 2.6 -17.453 0.755 1 98.62 96 ILE A CA 1
ATOM 731 C C . ILE A 1 96 ? 1.924 -18.141 -0.429 1 98.62 96 ILE A C 1
ATOM 733 O O . ILE A 1 96 ? 2.352 -19.219 -0.858 1 98.62 96 ILE A O 1
ATOM 737 N N . MET A 1 97 ? 0.912 -17.547 -0.982 1 98.5 97 MET A N 1
ATOM 738 C CA . MET A 1 97 ? 0.229 -18.109 -2.15 1 98.5 97 MET A CA 1
ATOM 739 C C . MET A 1 97 ? 1.18 -18.203 -3.338 1 98.5 97 MET A C 1
ATOM 741 O O . MET A 1 97 ? 1.228 -19.234 -4.016 1 98.5 97 MET A O 1
ATOM 745 N N . VAL A 1 98 ? 1.977 -17.203 -3.566 1 98.69 98 VAL A N 1
ATOM 746 C CA . VAL A 1 98 ? 2.955 -17.219 -4.648 1 98.69 98 VAL A CA 1
ATOM 747 C C . VAL A 1 98 ? 3.979 -18.312 -4.406 1 98.69 98 VAL A C 1
ATOM 749 O O . VAL A 1 98 ? 4.309 -19.078 -5.324 1 98.69 98 VAL A O 1
ATOM 752 N N . TYR A 1 99 ? 4.422 -18.484 -3.213 1 98.62 99 TYR A N 1
ATOM 753 C CA . TYR A 1 99 ? 5.375 -19.516 -2.844 1 98.62 99 TYR A CA 1
ATOM 754 C C . TYR A 1 99 ? 4.816 -20.906 -3.148 1 98.62 99 TYR A C 1
ATOM 756 O O . TYR A 1 99 ? 5.516 -21.75 -3.705 1 98.62 99 TYR A O 1
ATOM 764 N N . GLN A 1 100 ? 3.594 -21.109 -2.857 1 98.25 100 GLN A N 1
ATOM 765 C CA . GLN A 1 100 ? 2.977 -22.422 -2.979 1 98.25 100 GLN A CA 1
ATOM 766 C C . GLN A 1 100 ? 2.754 -22.797 -4.441 1 98.25 100 GLN A C 1
ATOM 768 O O . GLN A 1 100 ? 2.811 -23.969 -4.809 1 98.25 100 GLN A O 1
ATOM 773 N N . HIS A 1 101 ? 2.609 -21.859 -5.316 1 98.25 101 HIS A N 1
ATOM 774 C CA . HIS A 1 101 ? 2.141 -22.203 -6.656 1 98.25 101 HIS A CA 1
ATOM 775 C C . HIS A 1 101 ? 3.172 -21.828 -7.715 1 98.25 101 HIS A C 1
ATOM 777 O O . HIS A 1 101 ? 3.342 -22.531 -8.703 1 98.25 101 HIS A O 1
ATOM 783 N N . ILE A 1 102 ? 3.85 -20.688 -7.5 1 98.19 102 ILE A N 1
ATOM 784 C CA . ILE A 1 102 ? 4.801 -20.172 -8.484 1 98.19 102 ILE A CA 1
ATOM 785 C C . ILE A 1 102 ? 5.969 -19.5 -7.766 1 98.19 102 ILE A C 1
ATOM 787 O O . ILE A 1 102 ? 6.246 -18.312 -7.98 1 98.19 102 ILE A O 1
ATOM 791 N N . PRO A 1 103 ? 6.73 -20.234 -7.047 1 98.25 103 PRO A N 1
ATOM 792 C CA . PRO A 1 103 ? 7.723 -19.672 -6.129 1 98.25 103 PRO A CA 1
ATOM 793 C C . PRO A 1 103 ? 8.805 -18.875 -6.848 1 98.25 103 PRO A C 1
ATOM 795 O O . PRO A 1 103 ? 9.406 -17.969 -6.258 1 98.25 103 PRO A O 1
ATOM 798 N N . GLU A 1 104 ? 9.023 -19.156 -8.125 1 98.06 104 GLU A N 1
ATOM 799 C CA . GLU A 1 104 ? 10.062 -18.438 -8.859 1 98.06 104 GLU A CA 1
ATOM 800 C C . GLU A 1 104 ? 9.734 -16.953 -8.984 1 98.06 104 GLU A C 1
ATOM 802 O O . GLU A 1 104 ? 10.617 -16.141 -9.273 1 98.06 104 GLU A O 1
ATOM 807 N N . TYR A 1 105 ? 8.5 -16.531 -8.711 1 98.62 105 TYR A N 1
ATOM 808 C CA . TYR A 1 105 ? 8.07 -15.148 -8.898 1 98.62 105 TYR A CA 1
ATOM 809 C C . TYR A 1 105 ? 8.031 -14.406 -7.57 1 98.62 105 TYR A C 1
ATOM 811 O O . TYR A 1 105 ? 7.539 -13.273 -7.5 1 98.62 105 TYR A O 1
ATOM 819 N N . LEU A 1 106 ? 8.562 -14.984 -6.512 1 98.75 106 LEU A N 1
ATOM 820 C CA . LEU A 1 106 ? 8.57 -14.352 -5.199 1 98.75 106 LEU A CA 1
ATOM 821 C C . LEU A 1 106 ? 9.344 -13.031 -5.238 1 98.75 106 LEU A C 1
ATOM 823 O O . LEU A 1 106 ? 8.852 -12.008 -4.77 1 98.75 106 LEU A O 1
ATOM 827 N N . PRO A 1 107 ? 10.531 -12.992 -5.844 1 98.88 107 PRO A N 1
ATOM 828 C CA . PRO A 1 107 ? 11.266 -11.727 -5.867 1 98.88 107 PRO A CA 1
ATOM 829 C C . PRO A 1 107 ? 10.523 -10.633 -6.633 1 98.88 107 PRO A C 1
ATOM 831 O O . PRO A 1 107 ? 10.531 -9.469 -6.219 1 98.88 107 PRO A O 1
ATOM 834 N N . PHE A 1 108 ? 9.898 -11.055 -7.723 1 98.81 108 PHE A N 1
ATOM 835 C CA . PHE A 1 108 ? 9.078 -10.148 -8.516 1 98.81 108 PHE A CA 1
ATOM 836 C C . PHE A 1 108 ? 7.93 -9.586 -7.68 1 98.81 108 PHE A C 1
ATOM 838 O O . PHE A 1 108 ? 7.742 -8.375 -7.613 1 98.81 108 PHE A O 1
ATOM 845 N N . THR A 1 109 ? 7.191 -10.398 -6.969 1 98.88 109 THR A N 1
ATOM 846 C CA . THR A 1 109 ? 6 -10.039 -6.207 1 98.88 109 THR A CA 1
ATOM 847 C C . THR A 1 109 ? 6.367 -9.195 -4.992 1 98.88 109 THR A C 1
ATOM 849 O O . THR A 1 109 ? 5.816 -8.109 -4.793 1 98.88 109 THR A O 1
ATOM 852 N N . ILE A 1 110 ? 7.336 -9.625 -4.25 1 98.81 110 ILE A N 1
ATOM 853 C CA . ILE A 1 110 ? 7.742 -8.961 -3.018 1 98.81 110 ILE A CA 1
ATOM 854 C C . ILE A 1 110 ? 8.414 -7.629 -3.344 1 98.81 110 ILE A C 1
ATOM 856 O O . ILE A 1 110 ? 8.188 -6.629 -2.658 1 98.81 110 ILE A O 1
ATOM 860 N N . GLY A 1 111 ? 9.195 -7.613 -4.406 1 98.75 111 GLY A N 1
ATOM 861 C CA . GLY A 1 111 ? 9.852 -6.379 -4.812 1 98.75 111 GLY A CA 1
ATOM 862 C C . GLY A 1 111 ? 8.875 -5.293 -5.223 1 98.75 111 GLY A C 1
ATOM 863 O O . GLY A 1 111 ? 9.039 -4.129 -4.855 1 98.75 111 GLY A O 1
ATOM 864 N N . LEU A 1 112 ? 7.848 -5.66 -5.977 1 98.81 112 LEU A N 1
ATOM 865 C CA . LEU A 1 112 ? 6.863 -4.684 -6.434 1 98.81 112 LEU A CA 1
ATOM 866 C C . LEU A 1 112 ? 6.047 -4.148 -5.266 1 98.81 112 LEU A C 1
ATOM 868 O O . LEU A 1 112 ? 5.855 -2.936 -5.137 1 98.81 112 LEU A O 1
ATOM 872 N N . LEU A 1 113 ? 5.621 -5.047 -4.355 1 98.44 113 LEU A N 1
ATOM 873 C CA . LEU A 1 113 ? 4.801 -4.645 -3.219 1 98.44 113 LEU A CA 1
ATOM 874 C C . LEU A 1 113 ? 5.633 -3.898 -2.184 1 98.44 113 LEU A C 1
ATOM 876 O O . LEU A 1 113 ? 5.227 -2.838 -1.702 1 98.44 113 LEU A O 1
ATOM 880 N N . GLY A 1 114 ? 6.824 -4.391 -1.957 1 97.5 114 GLY A N 1
ATOM 881 C CA . GLY A 1 114 ? 7.727 -3.758 -1.008 1 97.5 114 GLY A CA 1
ATOM 882 C C . GLY A 1 114 ? 8.211 -2.396 -1.465 1 97.5 114 GLY A C 1
ATOM 883 O O . GLY A 1 114 ? 8.32 -1.467 -0.661 1 97.5 114 GLY A O 1
ATOM 884 N N . GLY A 1 115 ? 8.516 -2.27 -2.73 1 98.44 115 GLY A N 1
ATOM 885 C CA . GLY A 1 115 ? 8.969 -0.999 -3.273 1 98.44 115 GLY A CA 1
ATOM 886 C C . GLY A 1 115 ? 7.887 0.065 -3.279 1 98.44 115 GLY A C 1
ATOM 887 O O . GLY A 1 115 ? 8.148 1.222 -2.941 1 98.44 115 GLY A O 1
ATOM 888 N N . SER A 1 116 ? 6.68 -0.326 -3.631 1 98.38 116 SER A N 1
ATOM 889 C CA . SER A 1 116 ? 5.602 0.635 -3.832 1 98.38 116 SER A CA 1
ATOM 890 C C . SER A 1 116 ? 5.148 1.247 -2.51 1 98.38 116 SER A C 1
ATOM 892 O O . SER A 1 116 ? 4.684 2.389 -2.475 1 98.38 116 SER A O 1
ATOM 894 N N . HIS A 1 117 ? 5.293 0.526 -1.394 1 97.44 117 HIS A N 1
ATOM 895 C CA . HIS A 1 117 ? 4.793 1.005 -0.109 1 97.44 117 HIS A CA 1
ATOM 896 C C . HIS A 1 117 ? 5.574 2.225 0.365 1 97.44 117 HIS A C 1
ATOM 898 O O . HIS A 1 117 ? 5.148 2.918 1.292 1 97.44 117 HIS A O 1
ATOM 904 N N . PHE A 1 118 ? 6.758 2.562 -0.271 1 98.5 118 PHE A N 1
ATOM 905 C CA . PHE A 1 118 ? 7.586 3.693 0.124 1 98.5 118 PHE A CA 1
ATOM 906 C C . PHE A 1 118 ? 7.047 4.992 -0.463 1 98.5 118 PHE A C 1
ATOM 908 O O . PHE A 1 118 ? 7.453 6.082 -0.053 1 98.5 118 PHE A O 1
ATOM 915 N N . LEU A 1 119 ? 6.156 4.949 -1.37 1 98.69 119 LEU A N 1
ATOM 916 C CA . LEU A 1 119 ? 5.734 6.125 -2.121 1 98.69 119 LEU A CA 1
ATOM 917 C C . LEU A 1 119 ? 5.184 7.199 -1.188 1 98.69 119 LEU A C 1
ATOM 919 O O . LEU A 1 119 ? 5.551 8.367 -1.299 1 98.69 119 LEU A O 1
ATOM 923 N N . PRO A 1 120 ? 4.367 6.898 -0.167 1 98.5 120 PRO A N 1
ATOM 924 C CA . PRO A 1 120 ? 3.805 7.945 0.689 1 98.5 120 PRO A CA 1
ATOM 925 C C . PRO A 1 120 ? 4.867 8.664 1.52 1 98.5 120 PRO A C 1
ATOM 927 O O . PRO A 1 120 ? 4.617 9.75 2.047 1 98.5 120 PRO A O 1
ATOM 930 N N . TYR A 1 121 ? 6.031 8.062 1.613 1 98.5 121 TYR A N 1
ATOM 931 C CA . TYR A 1 121 ? 7.074 8.672 2.43 1 98.5 121 TYR A CA 1
ATOM 932 C C . TYR A 1 121 ? 7.676 9.883 1.734 1 98.5 121 TYR A C 1
ATOM 934 O O . TYR A 1 121 ? 8.352 10.703 2.367 1 98.5 121 TYR A O 1
ATOM 942 N N . MET A 1 122 ? 7.406 10 0.402 1 98.38 122 MET A N 1
ATOM 943 C CA . MET A 1 122 ? 7.777 11.242 -0.27 1 98.38 122 MET A CA 1
ATOM 944 C C . MET A 1 122 ? 7.074 12.438 0.368 1 98.38 122 MET A C 1
ATOM 946 O O . MET A 1 122 ? 7.656 13.516 0.485 1 98.38 122 MET A O 1
ATOM 950 N N . TRP A 1 123 ? 5.812 12.219 0.729 1 98 123 TRP A N 1
ATOM 951 C CA . TRP A 1 123 ? 4.996 13.258 1.355 1 98 123 TRP A CA 1
ATOM 952 C C . TRP A 1 123 ? 5.348 13.406 2.83 1 98 123 TRP A C 1
ATOM 954 O O . TRP A 1 123 ? 5.52 14.523 3.322 1 98 123 TRP A O 1
ATOM 964 N N . ILE A 1 124 ? 5.574 12.281 3.523 1 97.94 124 ILE A N 1
ATOM 965 C CA . ILE A 1 124 ? 5.805 12.266 4.961 1 97.94 124 ILE A CA 1
ATOM 966 C C . ILE A 1 124 ? 7.125 12.969 5.277 1 97.94 124 ILE A C 1
ATOM 968 O O . ILE A 1 124 ? 7.191 13.789 6.199 1 97.94 124 ILE A O 1
ATOM 972 N N . TYR A 1 125 ? 8.102 12.758 4.457 1 97.62 125 TYR A N 1
ATOM 973 C CA . TYR A 1 125 ? 9.445 13.258 4.73 1 97.62 125 TYR A CA 1
ATOM 974 C C . TYR A 1 125 ? 9.828 14.359 3.752 1 97.62 125 TYR A C 1
ATOM 976 O O . TYR A 1 125 ? 10.977 14.812 3.738 1 97.62 125 TYR A O 1
ATOM 984 N N . ARG A 1 126 ? 8.875 14.758 2.883 1 97.44 126 ARG A N 1
ATOM 985 C CA . ARG A 1 126 ? 9.203 15.734 1.848 1 97.44 126 ARG A CA 1
ATOM 986 C C . ARG A 1 126 ? 10.492 15.359 1.13 1 97.44 126 ARG A C 1
ATOM 988 O O . ARG A 1 126 ? 11.414 16.172 1.028 1 97.44 126 ARG A O 1
ATOM 995 N N . SER A 1 127 ? 10.516 14.18 0.541 1 98.31 127 SER A N 1
ATOM 996 C CA . SER A 1 127 ? 11.766 13.602 0.061 1 98.31 127 SER A CA 1
ATOM 997 C C . SER A 1 127 ? 11.602 13.008 -1.336 1 98.31 127 SER A C 1
ATOM 999 O O . SER A 1 127 ? 10.773 12.125 -1.547 1 98.31 127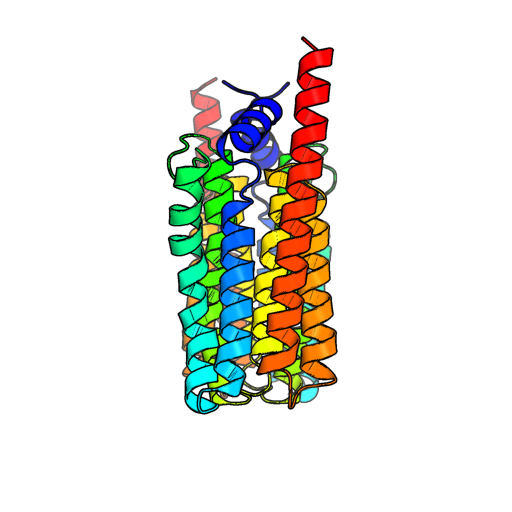 SER A O 1
ATOM 1001 N N . LYS A 1 128 ? 12.43 13.383 -2.297 1 98.25 128 LYS A N 1
ATOM 1002 C CA . LYS A 1 128 ? 12.469 12.805 -3.637 1 98.25 128 LYS A CA 1
ATOM 1003 C C . LYS A 1 128 ? 13.203 11.469 -3.641 1 98.25 128 LYS A C 1
ATOM 1005 O O . LYS A 1 128 ? 13.055 10.672 -4.57 1 98.25 128 LYS A O 1
ATOM 1010 N N . ALA A 1 129 ? 13.984 11.273 -2.619 1 98.75 129 ALA A N 1
ATOM 1011 C CA . ALA A 1 129 ? 14.703 10.008 -2.502 1 98.75 129 ALA A CA 1
ATOM 1012 C C . ALA A 1 129 ? 13.734 8.828 -2.439 1 98.75 129 ALA A C 1
ATOM 1014 O O . ALA A 1 129 ? 14.008 7.77 -3.004 1 98.75 129 ALA A O 1
ATOM 1015 N N . TYR A 1 130 ? 12.641 9.031 -1.828 1 98.88 130 TYR A N 1
ATOM 1016 C CA . TYR A 1 130 ? 11.695 7.934 -1.672 1 98.88 130 TYR A CA 1
ATOM 1017 C C . TYR A 1 130 ? 10.969 7.645 -2.982 1 98.88 130 TYR A C 1
ATOM 1019 O O . TYR A 1 130 ? 10.516 6.523 -3.215 1 98.88 130 TYR A O 1
ATOM 1027 N N . LEU A 1 131 ? 10.828 8.664 -3.826 1 98.75 131 LEU A N 1
ATOM 1028 C CA . LEU A 1 131 ? 10.359 8.383 -5.18 1 98.75 131 LEU A CA 1
ATOM 1029 C C . LEU A 1 131 ? 11.367 7.52 -5.938 1 98.75 131 LEU A C 1
ATOM 1031 O O . LEU A 1 131 ? 10.984 6.566 -6.617 1 98.75 131 LEU A O 1
ATOM 1035 N N . PHE A 1 132 ? 12.648 7.891 -5.828 1 98.88 132 PHE A N 1
ATOM 1036 C CA . PHE A 1 132 ? 13.703 7.09 -6.43 1 98.88 132 PHE A CA 1
ATOM 1037 C C . PHE A 1 132 ? 13.648 5.652 -5.918 1 98.88 132 PHE A C 1
ATOM 1039 O O . PHE A 1 132 ? 13.734 4.707 -6.703 1 98.88 132 PHE A O 1
ATOM 1046 N N . VAL A 1 133 ? 13.539 5.445 -4.621 1 98.94 133 VAL A N 1
ATOM 1047 C CA . VAL A 1 133 ? 13.508 4.125 -4.008 1 98.94 133 VAL A CA 1
ATOM 1048 C C . VAL A 1 133 ? 12.312 3.336 -4.527 1 98.94 133 VAL A C 1
ATOM 1050 O O . VAL A 1 133 ? 12.445 2.18 -4.93 1 98.94 133 VAL A O 1
ATOM 1053 N N . THR A 1 134 ? 11.117 3.979 -4.547 1 98.94 134 THR A N 1
ATOM 1054 C CA . THR A 1 134 ? 9.898 3.332 -5.023 1 98.94 134 THR A CA 1
ATOM 1055 C C . THR A 1 134 ? 10.07 2.857 -6.465 1 98.94 134 THR A C 1
ATOM 1057 O O . THR A 1 134 ? 9.914 1.67 -6.754 1 98.94 134 THR A O 1
ATOM 1060 N N . LEU A 1 135 ? 10.469 3.756 -7.332 1 98.88 135 LEU A N 1
ATOM 1061 C CA . LEU A 1 135 ? 10.57 3.436 -8.75 1 98.88 135 LEU A CA 1
ATOM 1062 C C . LEU A 1 135 ? 11.719 2.463 -9.008 1 98.88 135 LEU A C 1
ATOM 1064 O O . LEU A 1 135 ? 11.586 1.539 -9.812 1 98.88 135 LEU A O 1
ATOM 1068 N N . GLY A 1 136 ? 12.844 2.705 -8.344 1 98.94 136 GLY A N 1
ATOM 1069 C CA . GLY A 1 136 ? 13.992 1.839 -8.531 1 98.94 136 GLY A CA 1
ATOM 1070 C C . GLY A 1 136 ? 13.719 0.396 -8.148 1 98.94 136 GLY A C 1
ATOM 1071 O O . GLY A 1 136 ? 14.039 -0.522 -8.906 1 98.94 136 GLY A O 1
ATOM 1072 N N . VAL A 1 137 ? 13.164 0.241 -6.957 1 98.94 137 VAL A N 1
ATOM 1073 C CA . VAL A 1 137 ? 12.891 -1.108 -6.473 1 98.94 137 VAL A CA 1
ATOM 1074 C C . VAL A 1 137 ? 11.82 -1.766 -7.348 1 98.94 137 VAL A C 1
ATOM 1076 O O . VAL A 1 137 ? 11.969 -2.922 -7.75 1 98.94 137 VAL A O 1
ATOM 1079 N N . CYS A 1 138 ? 10.766 -1.066 -7.688 1 98.88 138 CYS A N 1
ATOM 1080 C CA . CYS A 1 138 ? 9.688 -1.642 -8.492 1 98.88 138 CYS A CA 1
ATOM 1081 C C . CYS A 1 138 ? 10.18 -1.985 -9.891 1 98.88 138 CYS A C 1
ATOM 1083 O O . CYS A 1 138 ? 9.914 -3.078 -10.398 1 98.88 138 CYS A O 1
ATOM 1085 N N . LEU A 1 139 ? 10.93 -1.1 -10.5 1 98.81 139 LEU A N 1
ATOM 1086 C CA . LEU A 1 139 ? 11.398 -1.344 -11.859 1 98.81 139 LEU A CA 1
ATOM 1087 C C . LEU A 1 139 ? 12.406 -2.49 -11.891 1 98.81 139 LEU A C 1
ATOM 1089 O O . LEU A 1 139 ? 12.359 -3.336 -12.789 1 98.81 139 LEU A O 1
ATOM 1093 N N . SER A 1 140 ? 13.336 -2.523 -10.938 1 98.81 140 SER A N 1
ATOM 1094 C CA . SER A 1 140 ? 14.305 -3.617 -10.906 1 98.81 140 SER A CA 1
ATOM 1095 C C . SER A 1 140 ? 13.609 -4.957 -10.664 1 98.81 140 SER A C 1
ATOM 1097 O O . SER A 1 140 ? 13.953 -5.957 -11.297 1 98.81 140 SER A O 1
ATOM 1099 N N . SER A 1 141 ? 12.609 -4.953 -9.781 1 98.88 141 SER A N 1
ATOM 1100 C CA . SER A 1 141 ? 11.891 -6.184 -9.477 1 98.88 141 SER A CA 1
ATOM 1101 C C . SER A 1 141 ? 11.047 -6.641 -10.664 1 98.88 141 SER A C 1
ATOM 1103 O O . SER A 1 141 ? 10.953 -7.836 -10.945 1 98.88 141 SER A O 1
ATOM 1105 N N . LEU A 1 142 ? 10.438 -5.656 -11.336 1 98.81 142 LEU A N 1
ATOM 1106 C CA . LEU A 1 142 ? 9.633 -5.973 -12.508 1 98.81 142 LEU A CA 1
ATOM 1107 C C . LEU A 1 142 ? 10.5 -6.527 -13.633 1 98.81 142 LEU A C 1
ATOM 1109 O O . LEU A 1 142 ? 10.234 -7.617 -14.148 1 98.81 142 LEU A O 1
ATOM 1113 N N . LEU A 1 143 ? 11.539 -5.879 -13.953 1 98.69 143 LEU A N 1
ATOM 1114 C CA . LEU A 1 143 ? 12.359 -6.238 -15.109 1 98.69 143 LEU A CA 1
ATOM 1115 C C . LEU A 1 143 ? 13.195 -7.477 -14.812 1 98.69 143 LEU A C 1
ATOM 1117 O O . LEU A 1 143 ? 13.086 -8.484 -15.516 1 98.69 143 LEU A O 1
ATOM 1121 N N . LEU A 1 144 ? 13.969 -7.457 -13.734 1 98.69 144 LEU A N 1
ATOM 1122 C CA . LEU A 1 144 ? 14.852 -8.578 -13.438 1 98.69 144 LEU A CA 1
ATOM 1123 C C . LEU A 1 144 ? 14.047 -9.789 -12.977 1 98.69 144 LEU A C 1
ATOM 1125 O O . LEU A 1 144 ? 14.414 -10.93 -13.266 1 98.69 144 LEU A O 1
ATOM 1129 N N . GLY A 1 145 ? 12.953 -9.547 -12.273 1 98.31 145 GLY A N 1
ATOM 1130 C CA . GLY A 1 145 ? 12.141 -10.625 -11.742 1 98.31 145 GLY A CA 1
ATOM 1131 C C . GLY A 1 145 ? 11.359 -11.367 -12.812 1 98.31 145 GLY A C 1
ATOM 1132 O O . GLY A 1 145 ? 10.898 -12.492 -12.594 1 98.31 145 GLY A O 1
ATOM 1133 N N . THR A 1 146 ? 11.18 -10.734 -14 1 97.5 146 THR A N 1
ATOM 1134 C CA . THR A 1 146 ? 10.43 -11.391 -15.07 1 97.5 146 THR A CA 1
ATOM 1135 C C . THR A 1 146 ? 11.367 -11.828 -16.188 1 97.5 146 THR A C 1
ATOM 1137 O O . THR A 1 146 ? 11.227 -12.93 -16.719 1 97.5 146 THR A O 1
ATOM 1140 N N . VAL A 1 147 ? 12.336 -11.031 -16.547 1 97.62 147 VAL A N 1
ATOM 1141 C CA . VAL A 1 147 ? 13.234 -11.328 -17.641 1 97.62 147 VAL A CA 1
ATOM 1142 C C . VAL A 1 147 ? 14.25 -12.383 -17.219 1 97.62 147 VAL A C 1
ATOM 1144 O O . VAL A 1 147 ? 14.602 -13.273 -18 1 97.62 147 VAL A O 1
ATOM 1147 N N . MET A 1 148 ? 14.734 -12.289 -15.977 1 97.81 148 MET A N 1
ATOM 1148 C CA . MET A 1 148 ? 15.703 -13.234 -15.43 1 97.81 148 MET A CA 1
ATOM 1149 C C . MET A 1 148 ? 15.094 -14.031 -14.281 1 97.81 148 MET A C 1
ATOM 1151 O O . MET A 1 148 ? 15.672 -14.117 -13.203 1 97.81 148 MET A O 1
ATOM 1155 N N . VAL A 1 149 ? 13.977 -14.648 -14.617 1 97.12 149 VAL A N 1
ATOM 1156 C CA . VAL A 1 149 ? 13.164 -15.297 -13.594 1 97.12 149 VAL A CA 1
ATOM 1157 C C . VAL A 1 149 ? 13.961 -16.406 -12.914 1 97.12 149 VAL A C 1
ATOM 1159 O O . VAL A 1 149 ? 13.883 -16.578 -11.695 1 97.12 149 VAL A O 1
ATOM 1162 N N . GLU A 1 150 ? 14.875 -17.141 -13.562 1 96.19 150 GLU A N 1
ATOM 1163 C CA . GLU A 1 150 ? 15.656 -18.25 -13.023 1 96.19 150 GLU A CA 1
ATOM 1164 C C . GLU A 1 150 ? 16.719 -17.766 -12.047 1 96.19 150 GLU A C 1
ATOM 1166 O O . GLU A 1 150 ? 17.141 -18.516 -11.156 1 96.19 150 GLU A O 1
ATOM 1171 N N . GLN A 1 151 ? 17.141 -16.484 -12.219 1 98 151 GLN A N 1
ATOM 1172 C CA . GLN A 1 151 ? 18.172 -15.906 -11.359 1 98 151 GLN A CA 1
ATOM 1173 C C . GLN A 1 151 ? 17.594 -14.828 -10.445 1 98 151 GLN A C 1
ATOM 1175 O O . GLN A 1 151 ? 18.344 -14.07 -9.82 1 98 151 GLN A O 1
ATOM 1180 N N . ALA A 1 152 ? 16.328 -14.828 -10.406 1 98.69 152 ALA A N 1
ATOM 1181 C CA . ALA A 1 152 ? 15.656 -13.711 -9.75 1 98.69 152 ALA A CA 1
ATOM 1182 C C . ALA A 1 152 ? 16.031 -13.641 -8.266 1 98.69 152 ALA A C 1
ATOM 1184 O O . ALA A 1 152 ? 16.172 -12.547 -7.715 1 98.69 152 ALA A O 1
ATOM 1185 N N . PHE A 1 153 ? 16.281 -14.719 -7.629 1 98.75 153 PHE A N 1
ATOM 1186 C CA . PHE A 1 153 ? 16.562 -14.75 -6.199 1 98.75 153 PHE A CA 1
ATOM 1187 C C . PHE A 1 153 ? 17.953 -14.211 -5.914 1 98.75 153 PHE A C 1
ATOM 1189 O O . PHE A 1 153 ? 18.297 -13.93 -4.762 1 98.75 153 PHE A O 1
ATOM 1196 N N . THR A 1 154 ? 18.734 -14.031 -6.945 1 98.62 154 THR A N 1
ATOM 1197 C CA . THR A 1 154 ? 20.078 -13.469 -6.781 1 98.62 154 THR A CA 1
ATOM 1198 C C . THR A 1 154 ? 20.125 -12.031 -7.293 1 98.62 154 THR A C 1
ATOM 1200 O O . THR A 1 154 ? 20.547 -11.125 -6.574 1 98.62 154 THR A O 1
ATOM 1203 N N . VAL A 1 155 ? 19.562 -11.797 -8.438 1 98.81 155 VAL A N 1
ATOM 1204 C CA . VAL A 1 155 ? 19.797 -10.531 -9.109 1 98.81 155 VAL A CA 1
ATOM 1205 C C . VAL A 1 155 ? 18.828 -9.477 -8.57 1 98.81 155 VAL A C 1
ATOM 1207 O O . VAL A 1 155 ? 19.172 -8.289 -8.5 1 98.81 155 VAL A O 1
ATOM 1210 N N . VAL A 1 156 ? 17.641 -9.828 -8.164 1 98.94 156 VAL A N 1
ATOM 1211 C CA . VAL A 1 156 ? 16.656 -8.859 -7.676 1 98.94 156 VAL A CA 1
ATOM 1212 C C . VAL A 1 156 ? 17.109 -8.32 -6.316 1 98.94 156 VAL A C 1
ATOM 1214 O O . VAL A 1 156 ? 17.156 -7.109 -6.105 1 98.94 156 VAL A O 1
ATOM 1217 N N . PRO A 1 157 ? 17.484 -9.18 -5.359 1 98.88 157 PRO A N 1
ATOM 1218 C CA . PRO A 1 157 ? 17.859 -8.625 -4.055 1 98.88 157 PRO A CA 1
ATOM 1219 C C . PRO A 1 157 ? 19.125 -7.766 -4.117 1 98.88 157 PRO A C 1
ATOM 1221 O O . PRO A 1 157 ? 19.25 -6.789 -3.375 1 98.88 157 PRO A O 1
ATOM 1224 N N . ILE A 1 158 ? 20.062 -8.109 -4.918 1 98.88 158 ILE A N 1
ATOM 1225 C CA . ILE A 1 158 ? 21.234 -7.25 -5.012 1 98.88 158 ILE A CA 1
ATOM 1226 C C . ILE A 1 158 ? 20.844 -5.906 -5.629 1 98.88 158 ILE A C 1
ATOM 1228 O O . ILE A 1 158 ? 21.375 -4.863 -5.23 1 98.88 158 ILE A O 1
ATOM 1232 N N . ALA A 1 159 ? 20 -5.891 -6.633 1 98.94 159 ALA A N 1
ATOM 1233 C CA . ALA A 1 159 ? 19.5 -4.645 -7.219 1 98.94 159 ALA A CA 1
ATOM 1234 C C . ALA A 1 159 ? 18.766 -3.803 -6.18 1 98.94 159 ALA A C 1
ATOM 1236 O O . ALA A 1 159 ? 19 -2.598 -6.07 1 98.94 159 ALA A O 1
ATOM 1237 N N . ILE A 1 160 ? 17.875 -4.402 -5.387 1 98.94 160 ILE A N 1
ATOM 1238 C CA . ILE A 1 160 ? 17.125 -3.695 -4.352 1 98.94 160 ILE A CA 1
ATOM 1239 C C . ILE A 1 160 ? 18.094 -3.137 -3.309 1 98.94 160 ILE A C 1
ATOM 1241 O O . ILE A 1 160 ? 17.953 -1.987 -2.881 1 98.94 160 ILE A O 1
ATOM 1245 N N . SER A 1 161 ? 19.062 -3.943 -2.93 1 98.94 161 SER A N 1
ATOM 1246 C CA . SER A 1 161 ? 20.078 -3.51 -1.968 1 98.94 161 SER A CA 1
ATOM 1247 C C . SER A 1 161 ? 20.781 -2.242 -2.438 1 98.94 161 SER A C 1
ATOM 1249 O O . SER A 1 161 ? 20.922 -1.288 -1.671 1 98.94 161 SER A O 1
ATOM 1251 N N . LEU A 1 162 ? 21.141 -2.262 -3.684 1 98.94 162 LEU A N 1
ATOM 1252 C CA . LEU A 1 162 ? 21.844 -1.116 -4.25 1 98.94 162 LEU A CA 1
ATOM 1253 C C . LEU A 1 162 ? 20.922 0.102 -4.324 1 98.94 162 LEU A C 1
ATOM 1255 O O . LEU A 1 162 ? 21.359 1.221 -4.023 1 98.94 162 LEU A O 1
ATOM 1259 N N . VAL A 1 163 ? 19.703 -0.066 -4.723 1 98.94 163 VAL A N 1
ATOM 1260 C CA . VAL A 1 163 ? 18.75 1.028 -4.781 1 98.94 163 VAL A CA 1
ATOM 1261 C C . VAL A 1 163 ? 18.562 1.629 -3.391 1 98.94 163 VAL A C 1
ATOM 1263 O O . VAL A 1 163 ? 18.547 2.852 -3.232 1 98.94 163 VAL A O 1
ATOM 1266 N N . TYR A 1 164 ? 18.406 0.766 -2.371 1 98.94 164 TYR A N 1
ATOM 1267 C CA . TYR A 1 164 ? 18.25 1.246 -1.002 1 98.94 164 TYR A CA 1
ATOM 1268 C C . TYR A 1 164 ? 19.484 2.037 -0.57 1 98.94 164 TYR A C 1
ATOM 1270 O O . TYR A 1 164 ? 19.359 3.092 0.057 1 98.94 164 TYR A O 1
ATOM 1278 N N . LEU A 1 165 ? 20.625 1.551 -0.915 1 98.88 165 LEU A N 1
ATOM 1279 C CA . LEU A 1 165 ? 21.859 2.232 -0.542 1 98.88 165 LEU A CA 1
ATOM 1280 C C . LEU A 1 165 ? 21.938 3.607 -1.199 1 98.88 165 LEU A C 1
ATOM 1282 O O . LEU A 1 165 ? 22.281 4.594 -0.542 1 98.88 165 LEU A O 1
ATOM 1286 N N . ILE A 1 166 ? 21.672 3.639 -2.463 1 98.94 166 ILE A N 1
ATOM 1287 C CA . ILE A 1 166 ? 21.656 4.914 -3.17 1 98.94 166 ILE A CA 1
ATOM 1288 C C . ILE A 1 166 ? 20.609 5.832 -2.553 1 98.94 166 ILE A C 1
ATOM 1290 O O . ILE A 1 166 ? 20.828 7.035 -2.406 1 98.94 166 ILE A O 1
ATOM 1294 N N . GLY A 1 167 ? 19.422 5.242 -2.168 1 98.88 167 GLY A N 1
ATOM 1295 C CA . GLY A 1 167 ? 18.406 6.012 -1.464 1 98.88 167 GLY A CA 1
ATOM 1296 C C . GLY A 1 167 ? 18.906 6.645 -0.185 1 98.88 167 GLY A C 1
ATOM 1297 O O . GLY A 1 167 ? 18.625 7.816 0.089 1 98.88 167 GLY A O 1
ATOM 1298 N N . VAL A 1 168 ? 19.672 5.93 0.541 1 98.75 168 VAL A N 1
ATOM 1299 C CA . VAL A 1 168 ? 20.266 6.438 1.773 1 98.75 168 VAL A CA 1
ATOM 1300 C C . VAL A 1 168 ? 21.188 7.609 1.458 1 98.75 168 VAL A C 1
ATOM 1302 O O . VAL A 1 168 ? 21.141 8.641 2.129 1 98.75 168 VAL A O 1
ATOM 1305 N N . LEU A 1 169 ? 22 7.492 0.445 1 98.75 169 LEU A N 1
ATOM 1306 C CA . LEU A 1 169 ? 22.906 8.562 0.053 1 98.75 169 LEU A CA 1
ATOM 1307 C C . LEU A 1 169 ? 22.141 9.805 -0.385 1 98.75 169 LEU A C 1
ATOM 1309 O O . LEU A 1 169 ? 22.531 10.922 -0.068 1 98.75 169 LEU A O 1
ATOM 1313 N N . LEU A 1 170 ? 21.078 9.602 -1.086 1 98.75 170 LEU A N 1
ATOM 1314 C CA . LEU A 1 170 ? 20.234 10.719 -1.519 1 98.75 170 LEU A CA 1
ATOM 1315 C C . LEU A 1 170 ? 19.609 11.422 -0.323 1 98.75 170 LEU A C 1
ATOM 1317 O O . LEU A 1 170 ? 19.5 12.648 -0.303 1 98.75 170 LEU A O 1
ATOM 1321 N N . ILE A 1 171 ? 19.172 10.656 0.654 1 98.62 171 ILE A N 1
ATOM 1322 C CA . ILE A 1 171 ? 18.594 11.227 1.86 1 98.62 171 ILE A CA 1
ATOM 1323 C C . ILE A 1 171 ? 19.625 12.078 2.586 1 98.62 171 ILE A C 1
ATOM 1325 O O . ILE A 1 171 ? 19.328 13.188 3.037 1 98.62 171 ILE A O 1
ATOM 1329 N N . PHE A 1 172 ? 20.875 11.625 2.666 1 97.75 172 PHE A N 1
ATOM 1330 C CA . PHE A 1 172 ? 21.953 12.398 3.303 1 97.75 172 PHE A CA 1
ATOM 1331 C C . PHE A 1 172 ? 22.188 13.703 2.561 1 97.75 172 PHE A C 1
ATOM 1333 O O . PHE A 1 172 ? 22.422 14.742 3.182 1 97.75 172 PHE A O 1
ATOM 1340 N N . LYS A 1 173 ? 22.125 13.625 1.314 1 98.06 173 LYS A N 1
ATOM 1341 C CA . LYS A 1 173 ? 22.266 14.844 0.525 1 98.06 173 LYS A CA 1
ATOM 1342 C C . LYS A 1 173 ? 21.141 15.828 0.83 1 98.06 173 LYS A C 1
ATOM 1344 O O . LYS A 1 173 ? 21.375 17.031 0.981 1 98.06 173 LYS A O 1
ATOM 1349 N N . GLU A 1 174 ? 19.922 15.305 0.938 1 97.81 174 GLU A N 1
ATOM 1350 C CA . GLU A 1 174 ? 18.781 16.156 1.254 1 97.81 174 GLU A CA 1
ATOM 1351 C C . GLU A 1 174 ? 18.922 16.781 2.635 1 97.81 174 GLU A C 1
ATOM 1353 O O . GLU A 1 174 ? 18.594 17.953 2.826 1 97.81 174 GLU A O 1
ATOM 1358 N N . LEU A 1 175 ? 19.375 15.992 3.584 1 96 175 LEU A N 1
ATOM 1359 C CA . LEU A 1 175 ? 19.516 16.469 4.957 1 96 175 LEU A CA 1
ATOM 1360 C C . LEU A 1 175 ? 20.594 17.547 5.059 1 96 175 LEU A C 1
ATOM 1362 O O . LEU A 1 175 ? 20.453 18.5 5.828 1 96 175 LEU A O 1
ATOM 1366 N N . LYS A 1 176 ? 21.609 17.422 4.277 1 94.44 176 LYS A N 1
ATOM 1367 C CA . LYS A 1 176 ? 22.672 18.422 4.258 1 94.44 176 LYS A CA 1
ATOM 1368 C C . LYS A 1 176 ? 22.188 19.734 3.662 1 94.44 176 LYS A C 1
ATOM 1370 O O . LYS A 1 176 ? 22.484 20.812 4.18 1 94.44 176 LYS A O 1
ATOM 1375 N N . THR A 1 177 ? 21.391 19.656 2.684 1 88.62 177 THR A N 1
ATOM 1376 C CA . THR A 1 177 ? 20.859 20.844 2.014 1 88.62 177 THR A CA 1
ATOM 1377 C C . THR A 1 177 ? 19.875 21.578 2.916 1 88.62 177 THR A C 1
ATOM 1379 O O . THR A 1 177 ? 19.859 22.812 2.949 1 88.62 177 THR A O 1
ATOM 1382 N N . GLU A 1 178 ? 19.078 20.891 3.641 1 85.38 178 GLU A N 1
ATOM 1383 C CA . GLU A 1 178 ? 18.094 21.5 4.531 1 85.38 178 GLU A CA 1
ATOM 1384 C C . GLU A 1 178 ? 18.781 22.172 5.719 1 85.38 178 GLU A C 1
ATOM 1386 O O . GLU A 1 178 ? 18.328 23.234 6.176 1 85.38 178 GLU A O 1
ATOM 1391 N N . LYS A 1 179 ? 19.812 21.562 6.266 1 78.38 179 LYS A N 1
ATOM 1392 C CA . LYS A 1 179 ? 20.562 22.172 7.348 1 78.38 179 LYS A CA 1
ATOM 1393 C C . LYS A 1 179 ? 21.188 23.5 6.906 1 78.38 179 LYS A C 1
ATOM 1395 O O . LYS A 1 179 ? 21.141 24.484 7.641 1 78.38 179 LYS A O 1
ATOM 1400 N N . VAL A 1 180 ? 21.562 23.453 5.766 1 68.38 180 VAL A N 1
ATOM 1401 C CA . VAL A 1 180 ? 22.203 24.656 5.23 1 68.38 180 VAL A CA 1
ATOM 1402 C C . VAL A 1 180 ? 21.156 25.766 5.059 1 68.38 180 VAL A C 1
ATOM 1404 O O . VAL A 1 180 ? 21.391 26.922 5.406 1 68.38 180 VAL A O 1
ATOM 1407 N N . GLU A 1 181 ? 19.984 25.344 4.648 1 71.19 181 GLU A N 1
ATOM 1408 C CA . GLU A 1 181 ? 18.922 26.312 4.422 1 71.19 181 GLU A CA 1
ATOM 1409 C C . GLU A 1 181 ? 18.406 26.875 5.742 1 71.19 181 GLU A C 1
ATOM 1411 O O . GLU A 1 181 ? 18.031 28.062 5.816 1 71.19 181 GLU A O 1
ATOM 1416 N N . SER A 1 182 ? 18.375 26.031 6.719 1 72.44 182 SER A N 1
ATOM 1417 C CA . SER A 1 182 ? 17.906 26.469 8.023 1 72.44 182 SER A CA 1
ATOM 1418 C C . SER A 1 182 ? 18.891 27.438 8.664 1 72.44 182 SER A C 1
ATOM 1420 O O . SER A 1 182 ? 18.484 28.375 9.359 1 72.44 182 SER A O 1
ATOM 1422 N N . VAL A 1 183 ? 20.156 27.281 8.359 1 65 183 VAL A N 1
ATOM 1423 C CA . VAL A 1 183 ? 21.188 28.156 8.891 1 65 183 VAL A CA 1
ATOM 1424 C C . VAL A 1 183 ? 21.094 29.531 8.219 1 65 183 VAL A C 1
ATOM 1426 O O . VAL A 1 183 ? 21.266 30.562 8.867 1 65 183 VAL A O 1
ATOM 1429 N N . PHE A 1 184 ? 20.672 29.484 7.039 1 63 184 PHE A N 1
ATOM 1430 C CA . PHE A 1 184 ? 20.594 30.734 6.297 1 63 184 PHE A CA 1
ATOM 1431 C C . PHE A 1 184 ? 19.281 31.453 6.574 1 63 184 PHE A C 1
ATOM 1433 O O . PHE A 1 184 ? 19.188 32.688 6.391 1 63 184 PHE A O 1
ATOM 1440 N N . LYS A 1 185 ? 18.281 30.688 6.949 1 59.94 185 LYS A N 1
ATOM 1441 C CA . LYS A 1 185 ? 17 31.312 7.281 1 59.94 185 LYS A CA 1
ATOM 1442 C C . LYS A 1 185 ? 16.969 31.766 8.734 1 59.94 185 LYS A C 1
ATOM 1444 O O . LYS A 1 185 ? 16.078 32.5 9.148 1 59.94 185 LYS A O 1
ATOM 1449 N N . ALA A 1 186 ? 17.859 31.391 9.555 1 53.41 186 ALA A N 1
ATOM 1450 C CA . ALA A 1 186 ? 18.016 31.844 10.93 1 53.41 186 ALA A CA 1
ATOM 1451 C C . ALA A 1 186 ? 18.953 33.031 11 1 53.41 186 ALA A C 1
ATOM 1453 O O . ALA A 1 186 ? 19.922 33.125 10.242 1 53.41 186 ALA A O 1
ATOM 1454 N N . MET B 1 1 ? -1.281 29.609 8.562 1 66.88 1 MET B N 1
ATOM 1455 C CA . MET B 1 1 ? -1.002 28.188 8.336 1 66.88 1 MET B CA 1
ATOM 1456 C C . MET B 1 1 ? -1.894 27.312 9.211 1 66.88 1 MET B C 1
ATOM 1458 O O . MET B 1 1 ? -2.137 27.641 10.375 1 66.88 1 MET B O 1
ATOM 1462 N N . LYS B 1 2 ? -2.703 26.359 8.656 1 85.19 2 LYS B N 1
ATOM 1463 C CA . LYS B 1 2 ? -3.689 25.562 9.367 1 85.19 2 LYS B CA 1
ATOM 1464 C C . LYS B 1 2 ? -3.027 24.391 10.086 1 85.19 2 LYS B C 1
ATOM 1466 O O . LYS B 1 2 ? -1.995 23.875 9.641 1 85.19 2 LYS B O 1
ATOM 1471 N N . THR B 1 3 ? -3.527 24.188 11.188 1 93.5 3 THR B N 1
ATOM 1472 C CA . THR B 1 3 ? -3.062 23.031 11.93 1 93.5 3 THR B CA 1
ATOM 1473 C C . THR B 1 3 ? -3.469 21.734 11.219 1 93.5 3 THR B C 1
ATOM 1475 O O . THR B 1 3 ? -4.328 21.75 10.336 1 93.5 3 THR B O 1
ATOM 1478 N N . LEU B 1 4 ? -2.822 20.625 11.555 1 94.69 4 LEU B N 1
ATOM 1479 C CA . LEU B 1 4 ? -3.158 19.312 11.008 1 94.69 4 LEU B CA 1
ATOM 1480 C C . LEU B 1 4 ? -4.625 18.984 11.258 1 94.69 4 LEU B C 1
ATOM 1482 O O . LEU B 1 4 ? -5.324 18.516 10.359 1 94.69 4 LEU B O 1
ATOM 1486 N N . GLU B 1 5 ? -5.09 19.266 12.469 1 93.75 5 GLU B N 1
ATOM 1487 C CA . GLU B 1 5 ? -6.465 18.953 12.844 1 93.75 5 GLU B CA 1
ATOM 1488 C C . GLU B 1 5 ? -7.457 19.719 11.977 1 93.75 5 GLU B C 1
ATOM 1490 O O . GLU B 1 5 ? -8.484 19.172 11.562 1 93.75 5 GLU B O 1
ATOM 1495 N N . HIS B 1 6 ? -7.168 20.953 11.758 1 94.56 6 HIS B N 1
ATOM 1496 C CA . HIS B 1 6 ? -8.031 21.781 10.914 1 94.56 6 HIS B CA 1
ATOM 1497 C C . HIS B 1 6 ? -8.031 21.281 9.477 1 94.56 6 HIS B C 1
ATOM 1499 O O . HIS B 1 6 ? -9.078 21.234 8.828 1 94.56 6 HIS B O 1
ATOM 1505 N N . LEU B 1 7 ? -6.848 20.922 8.977 1 95.06 7 LEU B N 1
ATOM 1506 C CA . LEU B 1 7 ? -6.738 20.406 7.617 1 95.06 7 LEU B CA 1
ATOM 1507 C C . LEU B 1 7 ? -7.551 19.125 7.457 1 95.06 7 LEU B C 1
ATOM 1509 O O . LEU B 1 7 ? -8.258 18.953 6.461 1 95.06 7 LEU B O 1
ATOM 1513 N N . GLN B 1 8 ? -7.449 18.281 8.453 1 95.75 8 GLN B N 1
ATOM 1514 C CA . GLN B 1 8 ? -8.219 17.047 8.406 1 95.75 8 GLN B CA 1
ATOM 1515 C C . GLN B 1 8 ? -9.711 17.328 8.484 1 95.75 8 GLN B C 1
ATOM 1517 O O . GLN B 1 8 ? -10.5 16.734 7.738 1 95.75 8 GLN B O 1
ATOM 1522 N N . SER B 1 9 ? -10.086 18.203 9.383 1 95.06 9 SER B N 1
ATOM 1523 C CA . SER B 1 9 ? -11.492 18.531 9.523 1 95.06 9 SER B CA 1
ATOM 1524 C C . SER B 1 9 ? -12.055 19.141 8.242 1 95.06 9 SER B C 1
ATOM 1526 O O . SER B 1 9 ? -13.156 18.797 7.816 1 95.06 9 SER B O 1
ATOM 1528 N N . ASP B 1 10 ? -11.289 20.031 7.648 1 94.38 10 ASP B N 1
ATOM 1529 C CA . ASP B 1 10 ? -11.703 20.641 6.387 1 94.38 10 ASP B CA 1
ATOM 1530 C C . ASP B 1 10 ? -11.883 19.578 5.305 1 94.38 10 ASP B C 1
ATOM 1532 O O . ASP B 1 10 ? -12.859 19.609 4.555 1 94.38 10 ASP B O 1
ATOM 1536 N N . LEU B 1 11 ? -10.992 18.641 5.273 1 95.44 11 LEU B N 1
ATOM 1537 C CA . LEU B 1 11 ? -11.07 17.594 4.27 1 95.44 11 LEU B CA 1
ATOM 1538 C C . LEU B 1 11 ? -12.289 16.703 4.504 1 95.44 11 LEU B C 1
ATOM 1540 O O . LEU B 1 11 ? -12.969 16.312 3.553 1 95.44 11 LEU B O 1
ATOM 1544 N N . ILE B 1 12 ? -12.484 16.359 5.73 1 95.88 12 ILE B N 1
ATOM 1545 C CA . ILE B 1 12 ? -13.609 15.508 6.09 1 95.88 12 ILE B CA 1
ATOM 1546 C C . ILE B 1 12 ? -14.922 16.141 5.629 1 95.88 12 ILE B C 1
ATOM 1548 O O . ILE B 1 12 ? -15.781 15.469 5.07 1 95.88 12 ILE B O 1
ATOM 1552 N N . VAL B 1 13 ? -15.047 17.406 5.82 1 93.12 13 VAL B N 1
ATOM 1553 C CA . VAL B 1 13 ? -16.25 18.125 5.418 1 93.12 13 VAL B CA 1
ATOM 1554 C C . VAL B 1 13 ? -16.344 18.172 3.895 1 93.12 13 VAL B C 1
ATOM 1556 O O . VAL B 1 13 ? -17.391 17.891 3.318 1 93.12 13 VAL B O 1
ATOM 1559 N N . GLU B 1 14 ? -15.258 18.453 3.225 1 93.88 14 GLU B N 1
ATOM 1560 C CA . GLU B 1 14 ? -15.227 18.641 1.776 1 93.88 14 GLU B CA 1
ATOM 1561 C C . GLU B 1 14 ? -15.445 17.312 1.047 1 93.88 14 GLU B C 1
ATOM 1563 O O . GLU B 1 14 ? -16.156 17.266 0.044 1 93.88 14 GLU B O 1
ATOM 1568 N N . ALA B 1 15 ? -14.82 16.297 1.57 1 95 15 ALA B N 1
ATOM 1569 C CA . ALA B 1 15 ? -14.805 15.023 0.868 1 95 15 ALA B CA 1
ATOM 1570 C C . ALA B 1 15 ? -15.844 14.062 1.449 1 95 15 ALA B C 1
ATOM 1572 O O . ALA B 1 15 ? -16.094 12.992 0.894 1 95 15 ALA B O 1
ATOM 1573 N N . LYS B 1 16 ? -16.391 14.469 2.559 1 96.38 16 LYS B N 1
ATOM 1574 C CA . LYS B 1 16 ? -17.328 13.602 3.281 1 96.38 16 LYS B CA 1
ATOM 1575 C C . LYS B 1 16 ? -16.734 12.211 3.492 1 96.38 16 LYS B C 1
ATOM 1577 O O . LYS B 1 16 ? -17.359 11.203 3.146 1 96.38 16 LYS B O 1
ATOM 1582 N N . LYS B 1 17 ? -15.531 12.164 3.869 1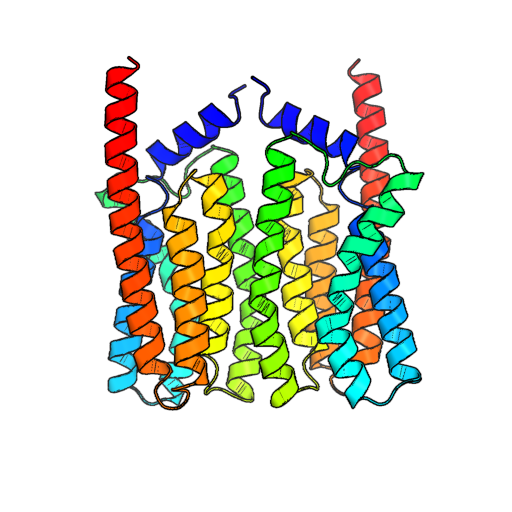 97.56 17 LYS B N 1
ATOM 1583 C CA . LYS B 1 17 ? -14.727 10.984 4.195 1 97.56 17 LYS B CA 1
ATOM 1584 C C . LYS B 1 17 ? -14.609 10.055 2.992 1 97.56 17 LYS B C 1
ATOM 1586 O O . LYS B 1 17 ? -14.492 8.836 3.152 1 97.56 17 LYS B O 1
ATOM 1591 N N . GLY B 1 18 ? -14.789 10.609 1.827 1 96.81 18 GLY B N 1
ATOM 1592 C CA . GLY B 1 18 ? -14.508 9.883 0.6 1 96.81 18 GLY B CA 1
ATOM 1593 C C . GLY B 1 18 ? -15.523 8.781 0.315 1 96.81 18 GLY B C 1
ATOM 1594 O O . GLY B 1 18 ? -15.234 7.848 -0.433 1 96.81 18 GLY B O 1
ATOM 1595 N N . PHE B 1 19 ? -16.734 8.891 0.894 1 97.94 19 PHE B N 1
ATOM 1596 C CA . PHE B 1 19 ? -17.688 7.793 0.812 1 97.94 19 PHE B CA 1
ATOM 1597 C C . PHE B 1 19 ? -18.047 7.504 -0.638 1 97.94 19 PHE B C 1
ATOM 1599 O O . PHE B 1 19 ? -18.359 6.363 -0.989 1 97.94 19 PHE B O 1
ATOM 1606 N N . PRO B 1 20 ? -18.016 8.461 -1.609 1 98 20 PRO B N 1
ATOM 1607 C CA . PRO B 1 20 ? -18.406 8.133 -2.98 1 98 20 PRO B CA 1
ATOM 1608 C C . PRO B 1 20 ? -17.5 7.078 -3.615 1 98 20 PRO B C 1
ATOM 1610 O O . PRO B 1 20 ? -17.953 6.293 -4.457 1 98 20 PRO B O 1
ATOM 1613 N N . ILE B 1 21 ? -16.219 7.055 -3.271 1 97.81 21 ILE B N 1
ATOM 1614 C CA . ILE B 1 21 ? -15.297 6.059 -3.811 1 97.81 21 ILE B CA 1
ATOM 1615 C C . ILE B 1 21 ? -15.703 4.668 -3.324 1 97.81 21 ILE B C 1
ATOM 1617 O O . ILE B 1 21 ? -15.719 3.711 -4.102 1 97.81 21 ILE B O 1
ATOM 1621 N N . LEU B 1 22 ? -16.016 4.566 -2.008 1 98.44 22 LEU B N 1
ATOM 1622 C CA . LEU B 1 22 ? -16.469 3.295 -1.455 1 98.44 22 LEU B CA 1
ATOM 1623 C C . LEU B 1 22 ? -17.781 2.855 -2.1 1 98.44 22 LEU B C 1
ATOM 1625 O O . LEU B 1 22 ? -17.969 1.675 -2.398 1 98.44 22 LEU B O 1
ATOM 1629 N N . LEU B 1 23 ? -18.656 3.812 -2.285 1 98.62 23 LEU B N 1
ATOM 1630 C CA . LEU B 1 23 ? -19.922 3.506 -2.941 1 98.62 23 LEU B CA 1
ATOM 1631 C C . LEU B 1 23 ? -19.688 3.01 -4.363 1 98.62 23 LEU B C 1
ATOM 1633 O O . LEU B 1 23 ? -20.297 2.02 -4.785 1 98.62 23 LEU B O 1
ATOM 1637 N N . ALA B 1 24 ? -18.859 3.684 -5.09 1 98.69 24 ALA B N 1
ATOM 1638 C CA . ALA B 1 24 ? -18.484 3.25 -6.434 1 98.69 24 ALA B CA 1
ATOM 1639 C C . ALA B 1 24 ? -17.906 1.839 -6.41 1 98.69 24 ALA B C 1
ATOM 1641 O O . ALA B 1 24 ? -18.25 1.007 -7.254 1 98.69 24 ALA B O 1
ATOM 1642 N N . GLY B 1 25 ? -17.016 1.587 -5.449 1 98.69 25 GLY B N 1
ATOM 1643 C CA . GLY B 1 25 ? -16.469 0.247 -5.305 1 98.69 25 GLY B CA 1
ATOM 1644 C C . GLY B 1 25 ? -17.531 -0.806 -5.051 1 98.69 25 GLY B C 1
ATOM 1645 O O . GLY B 1 25 ? -17.484 -1.897 -5.621 1 98.69 25 GLY B O 1
ATOM 1646 N N . SER B 1 26 ? -18.453 -0.431 -4.191 1 98.88 26 SER B N 1
ATOM 1647 C CA . SER B 1 26 ? -19.547 -1.357 -3.91 1 98.88 26 SER B CA 1
ATOM 1648 C C . SER B 1 26 ? -20.312 -1.712 -5.18 1 98.88 26 SER B C 1
ATOM 1650 O O . SER B 1 26 ? -20.594 -2.885 -5.434 1 98.88 26 SER B O 1
ATOM 1652 N N . ILE B 1 27 ? -20.594 -0.785 -5.945 1 98.81 27 ILE B N 1
ATOM 1653 C CA . ILE B 1 27 ? -21.328 -0.978 -7.188 1 98.81 27 ILE B CA 1
ATOM 1654 C C . ILE B 1 27 ? -20.5 -1.819 -8.156 1 98.81 27 ILE B C 1
ATOM 1656 O O . ILE B 1 27 ? -21 -2.789 -8.727 1 98.81 27 ILE B O 1
ATOM 1660 N N . VAL B 1 28 ? -19.266 -1.487 -8.328 1 98.81 28 VAL B N 1
ATOM 1661 C CA . VAL B 1 28 ? -18.391 -2.172 -9.281 1 98.81 28 VAL B CA 1
ATOM 1662 C C . VAL B 1 28 ? -18.25 -3.643 -8.891 1 98.81 28 VAL B C 1
ATOM 1664 O O . VAL B 1 28 ? -18.406 -4.531 -9.734 1 98.81 28 VAL B O 1
ATOM 1667 N N . PHE B 1 29 ? -18.031 -3.951 -7.633 1 98.88 29 PHE B N 1
ATOM 1668 C CA . PHE B 1 29 ? -17.859 -5.336 -7.207 1 98.88 29 PHE B CA 1
ATOM 1669 C C . PHE B 1 29 ? -19.188 -6.098 -7.301 1 98.88 29 PHE B C 1
ATOM 1671 O O . PHE B 1 29 ? -19.188 -7.305 -7.551 1 98.88 29 PHE B O 1
ATOM 1678 N N . PHE B 1 30 ? -20.266 -5.371 -7.102 1 98.88 30 PHE B N 1
ATOM 1679 C CA . PHE B 1 30 ? -21.562 -6.004 -7.355 1 98.88 30 PHE B CA 1
ATOM 1680 C C . PHE B 1 30 ? -21.688 -6.395 -8.828 1 98.88 30 PHE B C 1
ATOM 1682 O O . PHE B 1 30 ? -22.125 -7.504 -9.141 1 98.88 30 PHE B O 1
ATOM 1689 N N . ILE B 1 31 ? -21.328 -5.512 -9.664 1 98.81 31 ILE B N 1
ATOM 1690 C CA . ILE B 1 31 ? -21.359 -5.789 -11.102 1 98.81 31 ILE B CA 1
ATOM 1691 C C . ILE B 1 31 ? -20.438 -6.957 -11.414 1 98.81 31 ILE B C 1
ATOM 1693 O O . ILE B 1 31 ? -20.781 -7.832 -12.211 1 98.81 31 ILE B O 1
ATOM 1697 N N . PHE B 1 32 ? -19.219 -6.988 -10.812 1 98.81 32 PHE B N 1
ATOM 1698 C CA . PHE B 1 32 ? -18.312 -8.109 -11.008 1 98.81 32 PHE B CA 1
ATOM 1699 C C . PHE B 1 32 ? -18.984 -9.43 -10.656 1 98.81 32 PHE B C 1
ATOM 1701 O O . PHE B 1 32 ? -18.797 -10.43 -11.344 1 98.81 32 PHE B O 1
ATOM 1708 N N . THR B 1 33 ? -19.766 -9.406 -9.57 1 98.81 33 THR B N 1
ATOM 1709 C CA . THR B 1 33 ? -20.5 -10.602 -9.172 1 98.81 33 THR B CA 1
ATOM 1710 C C . THR B 1 33 ? -21.438 -11.055 -10.273 1 98.81 33 THR B C 1
ATOM 1712 O O . THR B 1 33 ? -21.438 -12.219 -10.664 1 98.81 33 THR B O 1
ATOM 1715 N N . ILE B 1 34 ? -22.203 -10.164 -10.805 1 98.69 34 ILE B N 1
ATOM 1716 C CA . ILE B 1 34 ? -23.172 -10.477 -11.844 1 98.69 34 ILE B CA 1
ATOM 1717 C C . ILE B 1 34 ? -22.453 -10.977 -13.094 1 98.69 34 ILE B C 1
ATOM 1719 O O . ILE B 1 34 ? -22.891 -11.961 -13.703 1 98.69 34 ILE B O 1
ATOM 1723 N N . LEU B 1 35 ? -21.375 -10.352 -13.469 1 98.62 35 LEU B N 1
ATOM 1724 C CA . LEU B 1 35 ? -20.656 -10.695 -14.68 1 98.62 35 LEU B CA 1
ATOM 1725 C C . LEU B 1 35 ? -20.062 -12.109 -14.586 1 98.62 35 LEU B C 1
ATOM 1727 O O . LEU B 1 35 ? -19.922 -12.789 -15.602 1 98.62 35 LEU B O 1
ATOM 1731 N N . SER B 1 36 ? -19.781 -12.523 -13.367 1 98.19 36 SER B N 1
ATOM 1732 C CA . SER B 1 36 ? -19.203 -13.859 -13.188 1 98.19 36 SER B CA 1
ATOM 1733 C C . SER B 1 36 ? -20.203 -14.945 -13.586 1 98.19 36 SER B C 1
ATOM 1735 O O . SER B 1 36 ? -19.812 -16.062 -13.898 1 98.19 36 SER B O 1
ATOM 1737 N N . PHE B 1 37 ? -21.531 -14.586 -13.602 1 97.94 37 PHE B N 1
ATOM 1738 C CA . PHE B 1 37 ? -22.578 -15.523 -14.008 1 97.94 37 PHE B CA 1
ATOM 1739 C C . PHE B 1 37 ? -22.828 -15.438 -15.508 1 97.94 37 PHE B C 1
ATOM 1741 O O . PHE B 1 37 ? -23.375 -16.375 -16.109 1 97.94 37 PHE B O 1
ATOM 1748 N N . LEU B 1 38 ? -22.406 -14.414 -16.094 1 98.25 38 LEU B N 1
ATOM 1749 C CA . LEU B 1 38 ? -22.891 -14.125 -17.438 1 98.25 38 LEU B CA 1
ATOM 1750 C C . LEU B 1 38 ? -21.781 -14.297 -18.469 1 98.25 38 LEU B C 1
ATOM 1752 O O . LEU B 1 38 ? -22.062 -14.562 -19.641 1 98.25 38 LEU B O 1
ATOM 1756 N N . LEU B 1 39 ? -20.562 -14.094 -18.047 1 98.38 39 LEU B N 1
ATOM 1757 C CA . LEU B 1 39 ? -19.453 -14.055 -19 1 98.38 39 LEU B CA 1
ATOM 1758 C C . LEU B 1 39 ? -18.547 -15.266 -18.828 1 98.38 39 LEU B C 1
ATOM 1760 O O . LEU B 1 39 ? -18.5 -15.859 -17.75 1 98.38 39 LEU B O 1
ATOM 1764 N N . PRO B 1 40 ? -17.828 -15.609 -19.969 1 98.19 40 PRO B N 1
ATOM 1765 C CA . PRO B 1 40 ? -16.812 -16.641 -19.828 1 98.19 40 PRO B CA 1
ATOM 1766 C C . PRO B 1 40 ? -15.695 -16.234 -18.859 1 98.19 40 PRO B C 1
ATOM 1768 O O . PRO B 1 40 ? -15.344 -15.055 -18.766 1 98.19 40 PRO B O 1
ATOM 1771 N N . MET B 1 41 ? -15.102 -17.203 -18.188 1 97.62 41 MET B N 1
ATOM 1772 C CA . MET B 1 41 ? -14.133 -16.953 -17.109 1 97.62 41 MET B CA 1
ATOM 1773 C C . MET B 1 41 ? -12.938 -16.172 -17.641 1 97.62 41 MET B C 1
ATOM 1775 O O . MET B 1 41 ? -12.367 -15.344 -16.922 1 97.62 41 MET B O 1
ATOM 1779 N N . LYS B 1 42 ? -12.562 -16.422 -18.875 1 97.12 42 LYS B N 1
ATOM 1780 C CA . LYS B 1 42 ? -11.438 -15.703 -19.469 1 97.12 42 LYS B CA 1
ATOM 1781 C C . LYS B 1 42 ? -11.695 -14.203 -19.469 1 97.12 42 LYS B C 1
ATOM 1783 O O . LYS B 1 42 ? -10.789 -13.406 -19.203 1 97.12 42 LYS B O 1
ATOM 1788 N N . VAL B 1 43 ? -12.875 -13.852 -19.719 1 98.06 43 VAL B N 1
ATOM 1789 C CA . VAL B 1 43 ? -13.266 -12.445 -19.75 1 98.06 43 VAL B CA 1
ATOM 1790 C C . VAL B 1 43 ? -13.375 -11.906 -18.328 1 98.06 43 VAL B C 1
ATOM 1792 O O . VAL B 1 43 ? -12.945 -10.789 -18.047 1 98.06 43 VAL B O 1
ATOM 1795 N N . VAL B 1 44 ? -13.883 -12.68 -17.406 1 98.5 44 VAL B N 1
ATOM 1796 C CA . VAL B 1 44 ? -14.055 -12.305 -16.016 1 98.5 44 VAL B CA 1
ATOM 1797 C C . VAL B 1 44 ? -12.695 -11.984 -15.398 1 98.5 44 VAL B C 1
ATOM 1799 O O . VAL B 1 44 ? -12.555 -11.008 -14.648 1 98.5 44 VAL B O 1
ATOM 1802 N N . HIS B 1 45 ? -11.688 -12.758 -15.742 1 98.31 45 HIS B N 1
ATOM 1803 C CA . HIS B 1 45 ? -10.344 -12.492 -15.258 1 98.31 45 HIS B CA 1
ATOM 1804 C C . HIS B 1 45 ? -9.875 -11.094 -15.656 1 98.31 45 HIS B C 1
ATOM 1806 O O . HIS B 1 45 ? -9.359 -10.344 -14.82 1 98.31 45 HIS B O 1
ATOM 1812 N N . LEU B 1 46 ? -10.148 -10.742 -16.891 1 97.62 46 LEU B N 1
ATOM 1813 C CA . LEU B 1 46 ? -9.695 -9.453 -17.422 1 97.62 46 LEU B CA 1
ATOM 1814 C C . LEU B 1 46 ? -10.508 -8.312 -16.812 1 97.62 46 LEU B C 1
ATOM 1816 O O . LEU B 1 46 ? -9.969 -7.234 -16.547 1 97.62 46 LEU B O 1
ATOM 1820 N N . VAL B 1 47 ? -11.758 -8.57 -16.578 1 97.75 47 VAL B N 1
ATOM 1821 C CA . VAL B 1 47 ? -12.617 -7.59 -15.914 1 97.75 47 VAL B CA 1
ATOM 1822 C C . VAL B 1 47 ? -12.07 -7.277 -14.523 1 97.75 47 VAL B C 1
ATOM 1824 O O . VAL B 1 47 ? -12.039 -6.117 -14.109 1 97.75 47 VAL B O 1
ATOM 1827 N N . TRP B 1 48 ? -11.586 -8.273 -13.828 1 98 48 TRP B N 1
ATOM 1828 C CA . TRP B 1 48 ? -11.039 -8.078 -12.492 1 98 48 TRP B CA 1
ATOM 1829 C C . TRP B 1 48 ? -9.758 -7.258 -12.539 1 98 48 TRP B C 1
ATOM 1831 O O . TRP B 1 48 ? -9.5 -6.438 -11.656 1 98 48 TRP B O 1
ATOM 1841 N N . ILE B 1 49 ? -8.961 -7.441 -13.523 1 97.25 49 ILE B N 1
ATOM 1842 C CA . ILE B 1 49 ? -7.66 -6.777 -13.594 1 97.25 49 ILE B CA 1
ATOM 1843 C C . ILE B 1 49 ? -7.848 -5.332 -14.047 1 97.25 49 ILE B C 1
ATOM 1845 O O . ILE B 1 49 ? -7.293 -4.41 -13.438 1 97.25 49 ILE B O 1
ATOM 1849 N N . PHE B 1 50 ? -8.703 -5.066 -14.984 1 95.62 50 PHE B N 1
ATOM 1850 C CA . PHE B 1 50 ? -8.758 -3.738 -15.594 1 95.62 50 PHE B CA 1
ATOM 1851 C C . PHE B 1 50 ? -10.023 -3 -15.156 1 95.62 50 PHE B C 1
ATOM 1853 O O . PHE B 1 50 ? -10.062 -1.769 -15.172 1 95.62 50 PHE B O 1
ATOM 1860 N N . GLY B 1 51 ? -11.047 -3.746 -14.828 1 96 51 GLY B N 1
ATOM 1861 C CA . GLY B 1 51 ? -12.32 -3.15 -14.469 1 96 51 GLY B CA 1
ATOM 1862 C C . GLY B 1 51 ? -12.281 -2.395 -13.156 1 96 51 GLY B C 1
ATOM 1863 O O . GLY B 1 51 ? -13.109 -1.51 -12.922 1 96 51 GLY B O 1
ATOM 1864 N N . LEU B 1 52 ? -11.32 -2.742 -12.32 1 96 52 LEU B N 1
ATOM 1865 C CA . LEU B 1 52 ? -11.18 -2.043 -11.047 1 96 52 LEU B CA 1
ATOM 1866 C C . LEU B 1 52 ? -10.891 -0.561 -11.273 1 96 52 LEU B C 1
ATOM 1868 O O . LEU B 1 52 ? -11.219 0.273 -10.422 1 96 52 LEU B O 1
ATOM 1872 N N . GLY B 1 53 ? -10.25 -0.237 -12.414 1 95.75 53 GLY B N 1
ATOM 1873 C CA . GLY B 1 53 ? -9.953 1.146 -12.758 1 95.75 53 GLY B CA 1
ATOM 1874 C C . GLY B 1 53 ? -11.203 2.004 -12.898 1 95.75 53 GLY B C 1
ATOM 1875 O O . GLY B 1 53 ? -11.117 3.234 -12.867 1 95.75 53 GLY B O 1
ATOM 1876 N N . ALA B 1 54 ? -12.375 1.446 -12.961 1 97.12 54 ALA B N 1
ATOM 1877 C CA . ALA B 1 54 ? -13.641 2.162 -13.117 1 97.12 54 ALA B CA 1
ATOM 1878 C C . ALA B 1 54 ? -14.094 2.766 -11.789 1 97.12 54 ALA B C 1
ATOM 1880 O O . ALA B 1 54 ? -14.93 3.666 -11.766 1 97.12 54 ALA B O 1
ATOM 1881 N N . ILE B 1 55 ? -13.516 2.289 -10.719 1 97.69 55 ILE B N 1
ATOM 1882 C CA . ILE B 1 55 ? -13.992 2.697 -9.398 1 97.69 55 ILE B CA 1
ATOM 1883 C C . ILE B 1 55 ? -13.75 4.191 -9.203 1 97.69 55 ILE B C 1
ATOM 1885 O O . ILE B 1 55 ? -14.656 4.93 -8.805 1 97.69 55 ILE B O 1
ATOM 1889 N N . PHE B 1 56 ? -12.609 4.605 -9.594 1 95.38 56 PHE B N 1
ATOM 1890 C CA . PHE B 1 56 ? -12.25 5.996 -9.344 1 95.38 56 PHE B CA 1
ATOM 1891 C C . PHE B 1 56 ? -13.102 6.938 -10.188 1 95.38 56 PHE B C 1
ATOM 1893 O O . PHE B 1 56 ? -13.758 7.832 -9.664 1 95.38 56 PHE B O 1
ATOM 1900 N N . PRO B 1 57 ? -13.148 6.797 -11.5 1 96.38 57 PRO B N 1
ATOM 1901 C CA . PRO B 1 57 ? -14.023 7.648 -12.312 1 96.38 57 PRO B CA 1
ATOM 1902 C C . PRO B 1 57 ? -15.477 7.602 -11.867 1 96.38 57 PRO B C 1
ATOM 1904 O O . PRO B 1 57 ? -16.156 8.633 -11.836 1 96.38 57 PRO B O 1
ATOM 1907 N N . LEU B 1 58 ? -15.984 6.453 -11.547 1 97.75 58 LEU B N 1
ATOM 1908 C CA . LEU B 1 58 ? -17.344 6.344 -11.047 1 97.75 58 LEU B CA 1
ATOM 1909 C C . LEU B 1 58 ? -17.5 7.082 -9.727 1 97.75 58 LEU B C 1
ATOM 1911 O O . LEU B 1 58 ? -18.531 7.719 -9.477 1 97.75 58 LEU B O 1
ATOM 1915 N N . GLY B 1 59 ? -16.516 6.938 -8.859 1 97.25 59 GLY B N 1
ATOM 1916 C CA . GLY B 1 59 ? -16.531 7.68 -7.609 1 97.25 59 GLY B CA 1
ATOM 1917 C C . GLY B 1 59 ? -16.609 9.18 -7.805 1 97.25 59 GLY B C 1
ATOM 1918 O O . GLY B 1 59 ? -17.344 9.867 -7.102 1 97.25 59 GLY B O 1
ATOM 1919 N N . LEU B 1 60 ? -15.859 9.68 -8.781 1 95.19 60 LEU B N 1
ATOM 1920 C CA . LEU B 1 60 ? -15.898 11.102 -9.094 1 95.19 60 LEU B CA 1
ATOM 1921 C C . LEU B 1 60 ? -17.281 11.508 -9.602 1 95.19 60 LEU B C 1
ATOM 1923 O O . LEU B 1 60 ? -17.797 12.562 -9.227 1 95.19 60 LEU B O 1
ATOM 1927 N N . LEU B 1 61 ? -17.828 10.727 -10.406 1 96.56 61 LEU B N 1
ATOM 1928 C CA . LEU B 1 61 ? -19.172 10.992 -10.93 1 96.56 61 LEU B CA 1
ATOM 1929 C C . LEU B 1 61 ? -20.203 11.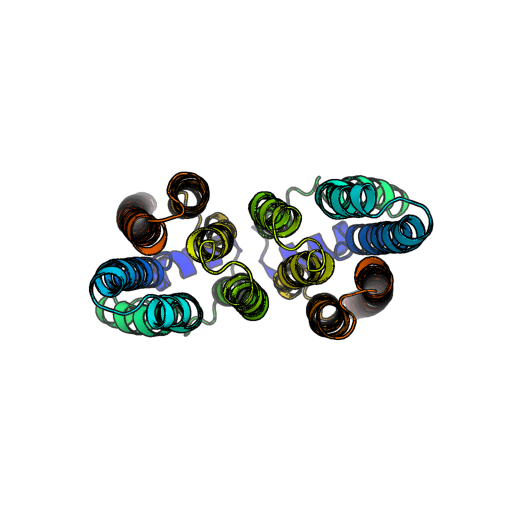016 -9.812 1 96.56 61 LEU B C 1
ATOM 1931 O O . LEU B 1 61 ? -21.062 11.891 -9.781 1 96.56 61 LEU B O 1
ATOM 1935 N N . LEU B 1 62 ? -20.078 10.117 -8.844 1 96.75 62 LEU B N 1
ATOM 1936 C CA . LEU B 1 62 ? -21.047 9.992 -7.75 1 96.75 62 LEU B CA 1
ATOM 1937 C C . LEU B 1 62 ? -20.859 11.117 -6.738 1 96.75 62 LEU B C 1
ATOM 1939 O O . LEU B 1 62 ? -21.734 11.367 -5.91 1 96.75 62 LEU B O 1
ATOM 1943 N N . SER B 1 63 ? -19.719 11.711 -6.816 1 95.31 63 SER B N 1
ATOM 1944 C CA . SER B 1 63 ? -19.438 12.773 -5.859 1 95.31 63 SER B CA 1
ATOM 1945 C C . SER B 1 63 ? -20.219 14.039 -6.188 1 95.31 63 SER B C 1
ATOM 1947 O O . SER B 1 63 ? -20.562 14.82 -5.297 1 95.31 63 SER B O 1
ATOM 1949 N N . LYS B 1 64 ? -20.578 14.297 -7.379 1 93.12 64 LYS B N 1
ATOM 1950 C CA . LYS B 1 64 ? -21.156 15.539 -7.879 1 93.12 64 LYS B CA 1
ATOM 1951 C C . LYS B 1 64 ? -22.531 15.789 -7.242 1 93.12 64 LYS B C 1
ATOM 1953 O O . LYS B 1 64 ? -22.75 16.844 -6.652 1 93.12 64 LYS B O 1
ATOM 1958 N N . PRO B 1 65 ? -23.375 14.82 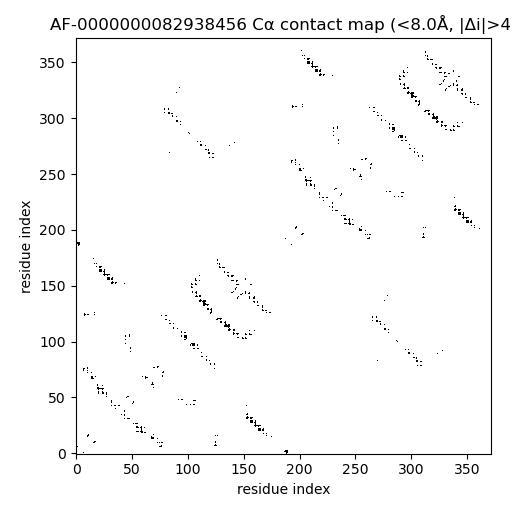-7.301 1 93.31 65 PRO B N 1
ATOM 1959 C CA . PRO B 1 65 ? -24.688 15.086 -6.719 1 93.31 65 PRO B CA 1
ATOM 1960 C C . PRO B 1 65 ? -24.641 15.32 -5.211 1 93.31 65 PRO B C 1
ATOM 1962 O O . PRO B 1 65 ? -25.562 15.914 -4.645 1 93.31 65 PRO B O 1
ATOM 1965 N N . PHE B 1 66 ? -23.625 14.914 -4.555 1 91.31 66 PHE B N 1
ATOM 1966 C CA . PHE B 1 66 ? -23.531 15.031 -3.105 1 91.31 66 PHE B CA 1
ATOM 1967 C C . PHE B 1 66 ? -22.703 16.25 -2.715 1 91.31 66 PHE B C 1
ATOM 1969 O O . PHE B 1 66 ? -22.469 16.5 -1.53 1 91.31 66 PHE B O 1
ATOM 1976 N N . GLY B 1 67 ? -22.172 16.984 -3.736 1 89.38 67 GLY B N 1
ATOM 1977 C CA . GLY B 1 67 ? -21.391 18.172 -3.463 1 89.38 67 GLY B CA 1
ATOM 1978 C C . GLY B 1 67 ? -20.047 17.859 -2.838 1 89.38 67 GLY B C 1
ATOM 1979 O O . GLY B 1 67 ? -19.547 18.641 -2.018 1 89.38 67 GLY B O 1
ATOM 1980 N N . VAL B 1 68 ? -19.562 16.656 -3.088 1 90.06 68 VAL B N 1
ATOM 1981 C CA . VAL B 1 68 ? -18.297 16.203 -2.525 1 90.06 68 VAL B CA 1
ATOM 1982 C C . VAL B 1 68 ? -17.156 16.562 -3.469 1 90.06 68 VAL B C 1
ATOM 1984 O O . VAL B 1 68 ? -17.25 16.359 -4.684 1 90.06 68 VAL B O 1
ATOM 1987 N N . SER B 1 69 ? -16.109 17.172 -2.959 1 85.69 69 SER B N 1
ATOM 1988 C CA . SER B 1 69 ? -14.891 17.484 -3.699 1 85.69 69 SER B CA 1
ATOM 1989 C C . SER B 1 69 ? -13.766 16.516 -3.357 1 85.69 69 SER B C 1
ATOM 1991 O O . SER B 1 69 ? -13.18 16.594 -2.275 1 85.69 69 SER B O 1
ATOM 1993 N N . LEU B 1 70 ? -13.461 15.711 -4.277 1 84.19 70 LEU B N 1
ATOM 1994 C CA . LEU B 1 70 ? -12.438 14.703 -4.023 1 84.19 70 LEU B CA 1
ATOM 1995 C C . LEU B 1 70 ? -11.094 15.125 -4.613 1 84.19 70 LEU B C 1
ATOM 1997 O O . LEU B 1 70 ? -10.047 14.938 -3.988 1 84.19 70 LEU B O 1
ATOM 2001 N N . VAL B 1 71 ? -11.055 15.781 -5.816 1 80.25 71 VAL B N 1
ATOM 2002 C CA . VAL B 1 71 ? -9.789 16 -6.516 1 80.25 71 VAL B CA 1
ATOM 2003 C C . VAL B 1 71 ? -9.508 17.5 -6.613 1 80.25 71 VAL B C 1
ATOM 2005 O O . VAL B 1 71 ? -8.398 17.906 -6.949 1 80.25 71 VAL B O 1
ATOM 2008 N N . THR B 1 72 ? -10.344 18.312 -6.254 1 74.81 72 THR B N 1
ATOM 2009 C CA . THR B 1 72 ? -10.164 19.734 -6.473 1 74.81 72 THR B CA 1
ATOM 2010 C C . THR B 1 72 ? -9.688 20.422 -5.195 1 74.81 72 THR B C 1
ATOM 2012 O O . THR B 1 72 ? -9.422 21.641 -5.195 1 74.81 72 THR B O 1
ATOM 2015 N N . SER B 1 73 ? -9.508 19.656 -4.219 1 79.06 73 SER B N 1
ATOM 2016 C CA . SER B 1 73 ? -9.094 20.266 -2.959 1 79.06 73 SER B CA 1
ATOM 2017 C C . SER B 1 73 ? -7.633 20.7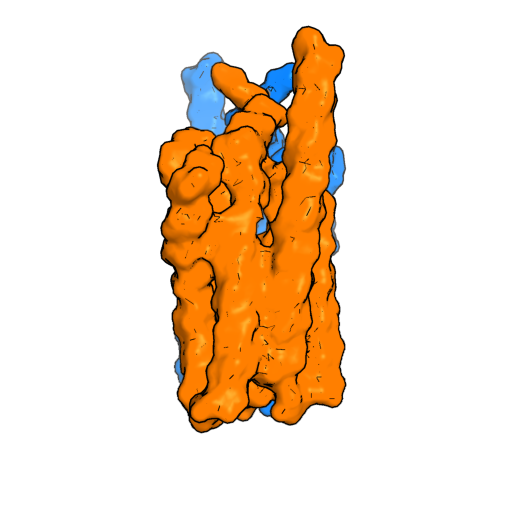03 -3.014 1 79.06 73 SER B C 1
ATOM 2019 O O . SER B 1 73 ? -6.785 19.984 -3.559 1 79.06 73 SER B O 1
ATOM 2021 N N . LYS B 1 74 ? -7.312 21.906 -2.564 1 88.06 74 LYS B N 1
ATOM 2022 C CA . LYS B 1 74 ? -5.945 22.391 -2.385 1 88.06 74 LYS B CA 1
ATOM 2023 C C . LYS B 1 74 ? -5.387 21.984 -1.028 1 88.06 74 LYS B C 1
ATOM 2025 O O . LYS B 1 74 ? -4.281 22.375 -0.658 1 88.06 74 LYS B O 1
ATOM 2030 N N . ASN B 1 75 ? -6.168 21.203 -0.325 1 94.25 75 ASN B N 1
ATOM 2031 C CA . ASN B 1 75 ? -5.797 20.672 0.985 1 94.25 75 ASN B CA 1
ATOM 2032 C C . ASN B 1 75 ? -4.664 19.656 0.882 1 94.25 75 ASN B C 1
ATOM 2034 O O . ASN B 1 75 ? -4.785 18.656 0.176 1 94.25 75 ASN B O 1
ATOM 2038 N N . PRO B 1 76 ? -3.531 19.891 1.542 1 95.88 76 PRO B N 1
ATOM 2039 C CA . PRO B 1 76 ? -2.395 18.969 1.439 1 95.88 76 PRO B CA 1
ATOM 2040 C C . PRO B 1 76 ? -2.73 17.562 1.924 1 95.88 76 PRO B C 1
ATOM 2042 O O . PRO B 1 76 ? -2.117 16.594 1.474 1 95.88 76 PRO B O 1
ATOM 2045 N N . ILE B 1 77 ? -3.682 17.406 2.799 1 96.81 77 ILE B N 1
ATOM 2046 C CA . ILE B 1 77 ? -4.086 16.094 3.262 1 96.81 77 ILE B CA 1
ATOM 2047 C C . ILE B 1 77 ? -4.816 15.344 2.143 1 96.81 77 ILE B C 1
ATOM 2049 O O . ILE B 1 77 ? -4.711 14.125 2.027 1 96.81 77 ILE B O 1
ATOM 2053 N N . ALA B 1 78 ? -5.566 16.109 1.362 1 95.75 78 ALA B N 1
ATOM 2054 C CA . ALA B 1 78 ? -6.188 15.5 0.189 1 95.75 78 ALA B CA 1
ATOM 2055 C C . ALA B 1 78 ? -5.133 14.969 -0.776 1 95.75 78 ALA B C 1
ATOM 2057 O O . ALA B 1 78 ? -5.293 13.891 -1.348 1 95.75 78 ALA B O 1
ATOM 2058 N N . THR B 1 79 ? -4.062 15.727 -0.995 1 95.94 79 THR B N 1
ATOM 2059 C CA . THR B 1 79 ? -2.943 15.281 -1.82 1 95.94 79 THR B CA 1
ATOM 2060 C C . THR B 1 79 ? -2.348 13.992 -1.277 1 95.94 79 THR B C 1
ATOM 2062 O O . THR B 1 79 ? -2.059 13.062 -2.039 1 95.94 79 THR B O 1
ATOM 2065 N N . LEU B 1 80 ? -2.201 13.891 0.062 1 97.19 80 LEU B N 1
ATOM 2066 C CA . LEU B 1 80 ? -1.739 12.664 0.705 1 97.19 80 LEU B CA 1
ATOM 2067 C C . LEU B 1 80 ? -2.654 11.492 0.366 1 97.19 80 LEU B C 1
ATOM 2069 O O . LEU B 1 80 ? -2.18 10.391 0.09 1 97.19 80 LEU B O 1
ATOM 2073 N N . GLY B 1 81 ? -3.971 11.719 0.411 1 96.31 81 GLY B N 1
ATOM 2074 C CA . GLY B 1 81 ? -4.914 10.672 0.051 1 96.31 81 GLY B CA 1
ATOM 2075 C C . GLY B 1 81 ? -4.66 10.086 -1.324 1 96.31 81 GLY B C 1
ATOM 2076 O O . GLY B 1 81 ? -4.711 8.867 -1.505 1 96.31 81 GLY B O 1
ATOM 2077 N N . GLY B 1 82 ? -4.387 10.953 -2.273 1 94.94 82 GLY B N 1
ATOM 2078 C CA . GLY B 1 82 ? -4.039 10.492 -3.609 1 94.94 82 GLY B CA 1
ATOM 2079 C C . GLY B 1 82 ? -2.734 9.719 -3.652 1 94.94 82 GLY B C 1
ATOM 2080 O O . GLY B 1 82 ? -2.639 8.688 -4.32 1 94.94 82 GLY B O 1
ATOM 2081 N N . ILE B 1 83 ? -1.746 10.109 -2.93 1 96.69 83 ILE B N 1
ATOM 2082 C CA . ILE B 1 83 ? -0.422 9.492 -2.922 1 96.69 83 ILE B CA 1
ATOM 2083 C C . ILE B 1 83 ? -0.495 8.117 -2.27 1 96.69 83 ILE B C 1
ATOM 2085 O O . ILE B 1 83 ? 0.178 7.18 -2.705 1 96.69 83 ILE B O 1
ATOM 2089 N N . VAL B 1 84 ? -1.334 7.977 -1.246 1 96.81 84 VAL B N 1
ATOM 2090 C CA . VAL B 1 84 ? -1.475 6.707 -0.539 1 96.81 84 VAL B CA 1
ATOM 2091 C C . VAL B 1 84 ? -2.197 5.699 -1.428 1 96.81 84 VAL B C 1
ATOM 2093 O O . VAL B 1 84 ? -2.004 4.488 -1.286 1 96.81 84 VAL B O 1
ATOM 2096 N N . ALA B 1 85 ? -2.969 6.172 -2.369 1 95.12 85 ALA B N 1
ATOM 2097 C CA . ALA B 1 85 ? -3.682 5.293 -3.291 1 95.12 85 ALA B CA 1
ATOM 2098 C C . ALA B 1 85 ? -2.795 4.902 -4.473 1 95.12 85 ALA B C 1
ATOM 2100 O O . ALA B 1 85 ? -3.029 3.877 -5.117 1 95.12 85 ALA B O 1
ATOM 2101 N N . ALA B 1 86 ? -1.786 5.594 -4.781 1 95.94 86 ALA B N 1
ATOM 2102 C CA . ALA B 1 86 ? -0.987 5.469 -5.996 1 95.94 86 ALA B CA 1
ATOM 2103 C C . ALA B 1 86 ? -0.255 4.129 -6.039 1 95.94 86 ALA B C 1
ATOM 2105 O O . ALA B 1 86 ? -0.084 3.541 -7.109 1 95.94 86 ALA B O 1
ATOM 2106 N N . PRO B 1 87 ? 0.169 3.572 -4.879 1 97.31 87 PRO B N 1
ATOM 2107 C CA . PRO B 1 87 ? 0.854 2.279 -4.902 1 97.31 87 PRO B CA 1
ATOM 2108 C C . PRO B 1 87 ? 0.032 1.188 -5.586 1 97.31 87 PRO B C 1
ATOM 2110 O O . PRO B 1 87 ? 0.593 0.212 -6.09 1 97.31 87 PRO B O 1
ATOM 2113 N N . GLN B 1 88 ? -1.287 1.318 -5.699 1 96.38 88 GLN B N 1
ATOM 2114 C CA . GLN B 1 88 ? -2.156 0.319 -6.312 1 96.38 88 GLN B CA 1
ATOM 2115 C C . GLN B 1 88 ? -1.779 0.084 -7.77 1 96.38 88 GLN B C 1
ATOM 2117 O O . GLN B 1 88 ? -1.92 -1.029 -8.281 1 96.38 88 GLN B O 1
ATOM 2122 N N . ALA B 1 89 ? -1.303 1.128 -8.391 1 96.31 89 ALA B N 1
ATOM 2123 C CA . ALA B 1 89 ? -0.913 0.999 -9.789 1 96.31 89 ALA B CA 1
ATOM 2124 C C . ALA B 1 89 ? 0.236 0.008 -9.953 1 96.31 89 ALA B C 1
ATOM 2126 O O . ALA B 1 89 ? 0.325 -0.691 -10.961 1 96.31 89 ALA B O 1
ATOM 2127 N N . PHE B 1 90 ? 1.076 -0.154 -8.984 1 97.38 90 PHE B N 1
ATOM 2128 C CA . PHE B 1 90 ? 2.225 -1.051 -9.039 1 97.38 90 PHE B CA 1
ATOM 2129 C C . PHE B 1 90 ? 1.797 -2.494 -8.805 1 97.38 90 PHE B C 1
ATOM 2131 O O . PHE B 1 90 ? 2.576 -3.422 -9.031 1 97.38 90 PHE B O 1
ATOM 2138 N N . PHE B 1 91 ? 0.495 -2.707 -8.398 1 97.81 91 PHE B N 1
ATOM 2139 C CA . PHE B 1 91 ? -0.003 -4.059 -8.172 1 97.81 91 PHE B CA 1
ATOM 2140 C C . PHE B 1 91 ? -0.453 -4.699 -9.477 1 97.81 91 PHE B C 1
ATOM 2142 O O . PHE B 1 91 ? -0.61 -5.918 -9.555 1 97.81 91 PHE B O 1
ATOM 2149 N N . ILE B 1 92 ? -0.62 -3.875 -10.5 1 98.06 92 ILE B N 1
ATOM 2150 C CA . ILE B 1 92 ? -1.197 -4.355 -11.75 1 98.06 92 ILE B CA 1
ATOM 2151 C C . ILE B 1 92 ? -0.311 -5.449 -12.344 1 98.06 92 ILE B C 1
ATOM 2153 O O . ILE B 1 92 ? -0.797 -6.527 -12.695 1 98.06 92 ILE B O 1
ATOM 2157 N N . PRO B 1 93 ? 1.015 -5.293 -12.422 1 98.5 93 PRO B N 1
ATOM 2158 C CA . PRO B 1 93 ? 1.839 -6.395 -12.922 1 98.5 93 PRO B CA 1
ATOM 2159 C C . PRO B 1 93 ? 1.704 -7.66 -12.078 1 98.5 93 PRO B C 1
ATOM 2161 O O . PRO B 1 93 ? 1.796 -8.773 -12.602 1 98.5 93 PRO B O 1
ATOM 2164 N N . VAL B 1 94 ? 1.507 -7.543 -10.758 1 98.69 94 VAL B N 1
ATOM 2165 C CA . VAL B 1 94 ? 1.307 -8.688 -9.883 1 98.69 94 VAL B CA 1
ATOM 2166 C C . VAL B 1 94 ? -0.002 -9.391 -10.234 1 98.69 94 VAL B C 1
ATOM 2168 O O . VAL B 1 94 ? -0.05 -10.625 -10.328 1 98.69 94 VAL B O 1
ATOM 2171 N N . PHE B 1 95 ? -1.041 -8.594 -10.523 1 98.69 95 PHE B N 1
ATOM 2172 C CA . PHE B 1 95 ? -2.316 -9.164 -10.938 1 98.69 95 PHE B CA 1
ATOM 2173 C C . PHE B 1 95 ? -2.17 -9.914 -12.258 1 98.69 95 PHE B C 1
ATOM 2175 O O . PHE B 1 95 ? -2.727 -11.008 -12.414 1 98.69 95 PHE B O 1
ATOM 2182 N N . ILE B 1 96 ? -1.423 -9.336 -13.141 1 98.62 96 ILE B N 1
ATOM 2183 C CA . ILE B 1 96 ? -1.206 -9.961 -14.438 1 98.62 96 ILE B CA 1
ATOM 2184 C C . ILE B 1 96 ? -0.444 -11.273 -14.258 1 98.62 96 ILE B C 1
ATOM 2186 O O . ILE B 1 96 ? -0.782 -12.281 -14.883 1 98.62 96 ILE B O 1
ATOM 2190 N N . MET B 1 97 ? 0.536 -11.297 -13.414 1 98.44 97 MET B N 1
ATOM 2191 C CA . MET B 1 97 ? 1.295 -12.508 -13.141 1 98.44 97 MET B CA 1
ATOM 2192 C C . MET B 1 97 ? 0.396 -13.586 -12.547 1 98.44 97 MET B C 1
ATOM 2194 O O . MET B 1 97 ? 0.442 -14.742 -12.969 1 98.44 97 MET B O 1
ATOM 2198 N N . VAL B 1 98 ? -0.462 -13.242 -11.633 1 98.62 98 VAL B N 1
ATOM 2199 C CA . VAL B 1 98 ? -1.399 -14.18 -11.031 1 98.62 98 VAL B CA 1
ATOM 2200 C C . VAL B 1 98 ? -2.352 -14.719 -12.102 1 98.62 98 VAL B C 1
ATOM 2202 O O . VAL B 1 98 ? -2.594 -15.922 -12.172 1 98.62 98 VAL B O 1
ATOM 2205 N N . TYR B 1 99 ? -2.822 -13.875 -12.953 1 98.62 99 TYR B N 1
ATOM 2206 C CA . TYR B 1 99 ? -3.713 -14.266 -14.039 1 98.62 99 TYR B CA 1
ATOM 2207 C C . TYR B 1 99 ? -3.049 -15.289 -14.953 1 98.62 99 TYR B C 1
ATOM 2209 O O . TYR B 1 99 ? -3.666 -16.297 -15.328 1 98.62 99 TYR B O 1
ATOM 2217 N N . GLN B 1 100 ? -1.821 -15.086 -15.25 1 98.19 100 GLN B N 1
ATOM 2218 C CA . GLN B 1 100 ? -1.111 -15.922 -16.203 1 98.19 100 GLN B CA 1
ATOM 2219 C C . GLN B 1 100 ? -0.812 -17.297 -15.625 1 98.19 100 GLN B C 1
ATOM 2221 O O . GLN B 1 100 ? -0.783 -18.297 -16.359 1 98.19 100 GLN B O 1
ATOM 2226 N N . HIS B 1 101 ? -0.7 -17.438 -14.352 1 98.25 101 HIS B N 1
ATOM 2227 C CA . HIS B 1 101 ? -0.163 -18.688 -13.812 1 98.25 101 HIS B CA 1
ATOM 2228 C C . HIS B 1 101 ? -1.182 -19.375 -12.914 1 98.25 101 HIS B C 1
ATOM 2230 O O . HIS B 1 101 ? -1.267 -20.609 -12.898 1 98.25 101 HIS B O 1
ATOM 2236 N N . ILE B 1 102 ? -1.938 -18.578 -12.148 1 98.19 102 ILE B N 1
ATOM 2237 C CA . ILE B 1 102 ? -2.885 -19.125 -11.188 1 98.19 102 ILE B CA 1
ATOM 2238 C C . ILE B 1 102 ? -4.121 -18.234 -11.117 1 98.19 102 ILE B C 1
ATOM 2240 O O . ILE B 1 102 ? -4.473 -17.734 -10.047 1 98.19 102 ILE B O 1
ATOM 2244 N N . PRO B 1 103 ? -4.859 -18.156 -12.156 1 98.25 103 PRO B N 1
ATOM 2245 C CA . PRO B 1 103 ? -5.922 -17.156 -12.289 1 98.25 103 PRO B CA 1
ATOM 2246 C C . PRO B 1 103 ? -7.027 -17.328 -11.25 1 98.25 103 PRO B C 1
ATOM 2248 O O . PRO B 1 103 ? -7.707 -16.359 -10.891 1 98.25 103 PRO B O 1
ATOM 2251 N N . GLU B 1 104 ? -7.176 -18.547 -10.719 1 98 104 GLU B N 1
ATOM 2252 C CA . GLU B 1 104 ? -8.234 -18.781 -9.75 1 98 104 GLU B CA 1
ATOM 2253 C C . GLU B 1 104 ? -8.008 -17.984 -8.477 1 98 104 GLU B C 1
ATOM 2255 O O . GLU B 1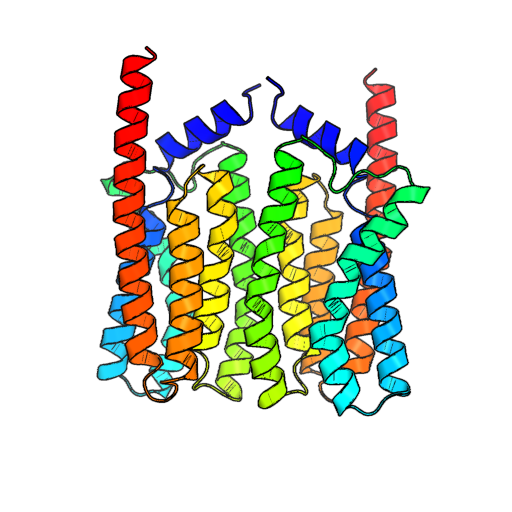 104 ? -8.938 -17.797 -7.68 1 98 104 GLU B O 1
ATOM 2260 N N . TYR B 1 105 ? -6.824 -17.422 -8.25 1 98.62 105 TYR B N 1
ATOM 2261 C CA . TYR B 1 105 ? -6.484 -16.719 -7.012 1 98.62 105 TYR B CA 1
ATOM 2262 C C . TYR B 1 105 ? -6.547 -15.203 -7.207 1 98.62 105 TYR B C 1
ATOM 2264 O O . TYR B 1 105 ? -6.141 -14.445 -6.328 1 98.62 105 TYR B O 1
ATOM 2272 N N . LEU B 1 106 ? -7.074 -14.742 -8.32 1 98.75 106 LEU B N 1
ATOM 2273 C CA . LEU B 1 106 ? -7.172 -13.312 -8.594 1 98.75 106 LEU B CA 1
ATOM 2274 C C . LEU B 1 106 ? -8.031 -12.617 -7.547 1 98.75 106 LEU B C 1
ATOM 2276 O O . LEU B 1 106 ? -7.625 -11.602 -6.98 1 98.75 106 LEU B O 1
ATOM 2280 N N . PRO B 1 107 ? -9.203 -13.164 -7.195 1 98.88 107 PRO B N 1
ATOM 2281 C CA . PRO B 1 107 ? -10.016 -12.477 -6.191 1 98.88 107 PRO B CA 1
ATOM 2282 C C . PRO B 1 107 ? -9.328 -12.391 -4.832 1 98.88 107 PRO B C 1
ATOM 2284 O O . PRO B 1 107 ? -9.43 -11.375 -4.145 1 98.88 107 PRO B O 1
ATOM 2287 N N . PHE B 1 108 ? -8.641 -13.477 -4.5 1 98.81 108 PHE B N 1
ATOM 2288 C CA . PHE B 1 108 ? -7.852 -13.523 -3.275 1 98.81 108 PHE B CA 1
ATOM 2289 C C . PHE B 1 108 ? -6.781 -12.445 -3.277 1 98.81 108 PHE B C 1
ATOM 2291 O O . PHE B 1 108 ? -6.68 -11.656 -2.332 1 98.81 108 PHE B O 1
ATOM 2298 N N . THR B 1 109 ? -6.004 -12.289 -4.324 1 98.88 109 THR B N 1
ATOM 2299 C CA . THR B 1 109 ? -4.871 -11.383 -4.441 1 98.88 109 THR B CA 1
ATOM 2300 C C . THR B 1 109 ? -5.348 -9.93 -4.496 1 98.88 109 THR B C 1
ATOM 2302 O O . THR B 1 109 ? -4.879 -9.094 -3.727 1 98.88 109 THR B O 1
ATOM 2305 N N . ILE B 1 110 ? -6.316 -9.664 -5.32 1 98.81 110 ILE B N 1
ATOM 2306 C CA . ILE B 1 110 ? -6.816 -8.312 -5.535 1 98.81 110 ILE B CA 1
ATOM 2307 C C . ILE B 1 110 ? -7.566 -7.836 -4.297 1 98.81 110 ILE B C 1
ATOM 2309 O O . ILE B 1 110 ? -7.445 -6.676 -3.896 1 98.81 110 ILE B O 1
ATOM 2313 N N . GLY B 1 111 ? -8.297 -8.734 -3.67 1 98.81 111 GLY B N 1
ATOM 2314 C CA . GLY B 1 111 ? -9.023 -8.375 -2.461 1 98.81 111 GLY B CA 1
ATOM 2315 C C . GLY B 1 111 ? -8.109 -7.992 -1.311 1 98.81 111 GLY B C 1
ATOM 2316 O O . GLY B 1 111 ? -8.375 -7.027 -0.593 1 98.81 111 GLY B O 1
ATOM 2317 N N . LEU B 1 112 ? -7.031 -8.742 -1.129 1 98.81 112 LEU B N 1
ATOM 2318 C CA . LEU B 1 112 ? -6.102 -8.461 -0.039 1 98.81 112 LEU B CA 1
ATOM 2319 C C . LEU B 1 112 ? -5.367 -7.148 -0.276 1 98.81 112 LEU B C 1
ATOM 2321 O O . LEU B 1 112 ? -5.27 -6.316 0.629 1 98.81 112 LEU B O 1
ATOM 2325 N N . LEU B 1 113 ? -4.918 -6.922 -1.524 1 98.44 113 LEU B N 1
ATOM 2326 C CA . LEU B 1 113 ? -4.168 -5.715 -1.847 1 98.44 113 LEU B CA 1
ATOM 2327 C C . LEU B 1 113 ? -5.086 -4.5 -1.896 1 98.44 113 LEU B C 1
ATOM 2329 O O . LEU B 1 113 ? -4.773 -3.453 -1.321 1 98.44 113 LEU B O 1
ATOM 2333 N N . GLY B 1 114 ? -6.25 -4.688 -2.465 1 97.44 114 GLY B N 1
ATOM 2334 C CA . GLY B 1 114 ? -7.23 -3.617 -2.551 1 97.44 114 GLY B CA 1
ATOM 2335 C C . GLY B 1 114 ? -7.793 -3.213 -1.201 1 97.44 114 GLY B C 1
ATOM 2336 O O . GLY B 1 114 ? -7.988 -2.025 -0.933 1 97.44 114 GLY B O 1
ATOM 2337 N N . GLY B 1 115 ? -8.062 -4.184 -0.364 1 98.5 115 GLY B N 1
ATOM 2338 C CA . GLY B 1 115 ? -8.578 -3.9 0.964 1 98.5 115 GLY B CA 1
ATOM 2339 C C . GLY B 1 115 ? -7.578 -3.197 1.86 1 98.5 115 GLY B C 1
ATOM 2340 O O . GLY B 1 115 ? -7.93 -2.258 2.578 1 98.5 115 GLY B O 1
ATOM 2341 N N . SER B 1 116 ? -6.336 -3.625 1.799 1 98.38 116 SER B N 1
ATOM 2342 C CA . SER B 1 116 ? -5.32 -3.141 2.73 1 98.38 116 SER B CA 1
ATOM 2343 C C . SER B 1 116 ? -4.961 -1.687 2.447 1 98.38 116 SER B C 1
ATOM 2345 O O . SER B 1 116 ? -4.578 -0.947 3.355 1 98.38 116 SER B O 1
ATOM 2347 N N . HIS B 1 117 ? -5.098 -1.235 1.198 1 97.5 117 HIS B N 1
ATOM 2348 C CA . HIS B 1 117 ? -4.684 0.114 0.832 1 97.5 117 HIS B CA 1
ATOM 2349 C C . HIS B 1 117 ? -5.562 1.162 1.506 1 97.5 117 HIS B C 1
ATOM 2351 O O . HIS B 1 117 ? -5.223 2.346 1.525 1 97.5 117 HIS B O 1
ATOM 2357 N N . PHE B 1 118 ? -6.746 0.77 2.113 1 98.56 118 PHE B N 1
ATOM 2358 C CA . PHE B 1 118 ? -7.668 1.696 2.76 1 98.56 118 PHE B CA 1
ATOM 2359 C C . PHE B 1 118 ? -7.195 2.033 4.168 1 98.56 118 PHE B C 1
ATOM 2361 O O . PHE B 1 118 ? -7.691 2.979 4.785 1 98.56 118 PHE B O 1
ATOM 2368 N N . LEU B 1 119 ? -6.27 1.349 4.703 1 98.69 119 LEU B N 1
ATOM 2369 C CA . LEU B 1 119 ? -5.902 1.472 6.109 1 98.69 119 LEU B CA 1
ATOM 2370 C C . LEU B 1 119 ? -5.465 2.896 6.438 1 98.69 119 LEU B C 1
ATOM 2372 O O . LEU B 1 119 ? -5.91 3.475 7.43 1 98.69 119 LEU B O 1
ATOM 2376 N N . PRO B 1 120 ? -4.668 3.586 5.613 1 98.5 120 PRO B N 1
ATOM 2377 C CA . PRO B 1 120 ? -4.215 4.934 5.965 1 98.5 120 PRO B CA 1
ATOM 2378 C C . PRO B 1 120 ? -5.352 5.949 6.008 1 98.5 120 PRO B C 1
ATOM 2380 O O . PRO B 1 120 ? -5.199 7.031 6.578 1 98.5 120 PRO B O 1
ATOM 2383 N N . TYR B 1 121 ? -6.473 5.586 5.426 1 98.5 121 TYR B N 1
ATOM 2384 C CA . TYR B 1 121 ? -7.59 6.523 5.387 1 98.5 121 TYR B CA 1
ATOM 2385 C C . TYR B 1 121 ? -8.25 6.645 6.754 1 98.5 121 TYR B C 1
ATOM 2387 O O . TYR B 1 121 ? -9 7.586 7.008 1 98.5 121 TYR B O 1
ATOM 2395 N N . MET B 1 122 ? -7.949 5.664 7.652 1 98.38 122 MET B N 1
ATOM 2396 C CA . MET B 1 122 ? -8.383 5.828 9.039 1 98.38 122 MET B CA 1
ATOM 2397 C C . MET B 1 122 ? -7.789 7.098 9.641 1 98.38 122 MET B C 1
ATOM 2399 O O . MET B 1 122 ? -8.453 7.785 10.422 1 98.38 122 MET B O 1
ATOM 2403 N N . TRP B 1 123 ? -6.527 7.352 9.297 1 98.06 123 TRP B N 1
ATOM 2404 C CA . TRP B 1 123 ? -5.809 8.523 9.789 1 98.06 123 TRP B CA 1
ATOM 2405 C C . TRP B 1 123 ? -6.223 9.773 9.023 1 98.06 123 TRP B C 1
ATOM 2407 O O . TRP B 1 123 ? -6.492 10.82 9.617 1 98.06 123 TRP B O 1
ATOM 2417 N N . ILE B 1 124 ? -6.391 9.648 7.703 1 97.94 124 ILE B N 1
ATOM 2418 C CA . ILE B 1 124 ? -6.672 10.781 6.828 1 97.94 124 ILE B CA 1
ATOM 2419 C C . ILE B 1 124 ? -8.047 11.359 7.156 1 97.94 124 ILE B C 1
ATOM 2421 O O . ILE B 1 124 ? -8.211 12.578 7.262 1 97.94 124 ILE B O 1
ATOM 2425 N N . TYR B 1 125 ? -8.977 10.508 7.434 1 97.69 125 TYR B N 1
ATOM 2426 C CA . TYR B 1 125 ? -10.359 10.93 7.621 1 97.69 125 TYR B CA 1
ATOM 2427 C C . TYR B 1 125 ? -10.789 10.766 9.078 1 97.69 125 TYR B C 1
ATOM 2429 O O . TYR B 1 125 ? -11.961 10.945 9.406 1 97.69 125 TYR B O 1
ATOM 2437 N N . ARG B 1 126 ? -9.836 10.375 9.945 1 97.5 126 ARG B N 1
ATOM 2438 C CA . ARG B 1 126 ? -10.203 10.094 11.336 1 97.5 126 ARG B CA 1
ATOM 2439 C C . ARG B 1 126 ? -11.438 9.211 11.414 1 97.5 126 ARG B C 1
ATOM 2441 O O . ARG B 1 126 ? -12.406 9.547 12.094 1 97.5 126 ARG B O 1
ATOM 2448 N N . SER B 1 127 ? -11.359 8.039 10.812 1 98.31 127 SER B N 1
ATOM 2449 C CA . SER B 1 127 ? -12.539 7.219 10.586 1 98.31 127 SER B CA 1
ATOM 2450 C C . SER B 1 127 ? -12.281 5.758 10.945 1 98.31 127 SER B C 1
ATOM 2452 O O . SER B 1 127 ? -11.391 5.121 10.383 1 98.31 127 SER B O 1
ATOM 2454 N N . LYS B 1 128 ? -13.094 5.16 11.805 1 98.25 128 LYS B N 1
ATOM 2455 C CA . LYS B 1 128 ? -13.039 3.738 12.133 1 98.25 128 LYS B CA 1
ATOM 2456 C C . LYS B 1 128 ? -13.68 2.891 11.039 1 98.25 128 LYS B C 1
ATOM 2458 O O . LYS B 1 128 ? -13.438 1.686 10.961 1 98.25 128 LYS B O 1
ATOM 2463 N N . ALA B 1 129 ? -14.477 3.539 10.25 1 98.75 129 ALA B N 1
ATOM 2464 C CA . ALA B 1 129 ? -15.109 2.832 9.133 1 98.75 129 ALA B CA 1
ATOM 2465 C C . ALA B 1 129 ? -14.07 2.254 8.188 1 98.75 129 ALA B C 1
ATOM 2467 O O . ALA B 1 129 ? -14.242 1.152 7.66 1 98.75 129 ALA B O 1
ATOM 2468 N N . TYR B 1 130 ? -13.008 2.941 8.023 1 98.88 130 TYR B N 1
ATOM 2469 C CA . TYR B 1 130 ? -11.992 2.484 7.086 1 98.88 130 TYR B CA 1
ATOM 2470 C C . TYR B 1 130 ? -11.203 1.315 7.66 1 98.88 130 TYR B C 1
ATOM 2472 O O . TYR B 1 130 ? -10.656 0.5 6.914 1 98.88 130 TYR B O 1
ATOM 2480 N N . LEU B 1 131 ? -11.109 1.24 8.984 1 98.75 131 LEU B N 1
ATOM 2481 C CA . LEU B 1 131 ? -10.57 0.021 9.578 1 98.75 131 LEU B CA 1
ATOM 2482 C C . LEU B 1 131 ? -11.484 -1.166 9.305 1 98.75 131 LEU B C 1
ATOM 2484 O O . LEU B 1 131 ? -11.016 -2.252 8.953 1 98.75 131 LEU B O 1
ATOM 2488 N N . PHE B 1 132 ? -12.789 -0.947 9.484 1 98.88 132 PHE B N 1
ATOM 2489 C CA . PHE B 1 132 ? -13.766 -1.979 9.164 1 98.88 132 PHE B CA 1
ATOM 2490 C C . PHE B 1 132 ? -13.625 -2.416 7.707 1 98.88 132 PHE B C 1
ATOM 2492 O O . PHE B 1 132 ? -13.609 -3.613 7.41 1 98.88 132 PHE B O 1
ATOM 2499 N N . VAL B 1 133 ? -13.547 -1.488 6.777 1 98.94 133 VAL B N 1
ATOM 2500 C CA . VAL B 1 133 ? -13.445 -1.776 5.348 1 98.94 133 VAL B CA 1
ATOM 2501 C C . VAL B 1 133 ? -12.18 -2.574 5.07 1 98.94 133 VAL B C 1
ATOM 2503 O O . VAL B 1 133 ? -12.219 -3.594 4.375 1 98.94 133 VAL B O 1
ATOM 2506 N N . THR B 1 134 ? -11.031 -2.129 5.637 1 98.94 134 THR B N 1
ATOM 2507 C CA . THR B 1 134 ? -9.758 -2.805 5.441 1 98.94 134 THR B CA 1
ATOM 2508 C C . THR B 1 134 ? -9.836 -4.254 5.914 1 98.94 134 THR B C 1
ATOM 2510 O O . THR B 1 134 ? -9.578 -5.18 5.137 1 98.94 134 THR B O 1
ATOM 2513 N N . LEU B 1 135 ? -10.258 -4.449 7.145 1 98.88 135 LEU B N 1
ATOM 2514 C CA . LEU B 1 135 ? -10.281 -5.789 7.727 1 98.88 135 LEU B CA 1
ATOM 2515 C C . LEU B 1 135 ? -11.344 -6.652 7.059 1 98.88 135 LEU B C 1
ATOM 2517 O O . LEU B 1 135 ? -11.117 -7.836 6.797 1 98.88 135 LEU B O 1
ATOM 2521 N N . GLY B 1 136 ? -12.508 -6.051 6.82 1 98.94 136 GLY B N 1
ATOM 2522 C CA . GLY B 1 136 ? -13.594 -6.793 6.191 1 98.94 136 GLY B CA 1
ATOM 2523 C C . GLY B 1 136 ? -13.234 -7.324 4.816 1 98.94 136 GLY B C 1
ATOM 2524 O O . GLY B 1 136 ? -13.453 -8.5 4.523 1 98.94 136 GLY B O 1
ATOM 2525 N N . VAL B 1 137 ? -12.711 -6.422 4.008 1 98.94 137 VAL B N 1
ATOM 2526 C CA . VAL B 1 137 ? -12.359 -6.809 2.646 1 98.94 137 VAL B CA 1
ATOM 2527 C C . VAL B 1 137 ? -11.219 -7.824 2.676 1 98.94 137 VAL B C 1
ATOM 2529 O O . VAL B 1 137 ? -11.266 -8.844 1.982 1 98.94 137 VAL B O 1
ATOM 2532 N N . CYS B 1 138 ? -10.195 -7.605 3.471 1 98.88 138 CYS B N 1
ATOM 2533 C CA . CYS B 1 138 ? -9.055 -8.516 3.523 1 98.88 138 CYS B CA 1
ATOM 2534 C C . CYS B 1 138 ? -9.469 -9.875 4.066 1 98.88 138 CYS B C 1
ATOM 2536 O O . CYS B 1 138 ? -9.109 -10.914 3.502 1 98.88 138 CYS B O 1
ATOM 2538 N N . LEU B 1 139 ? -10.258 -9.891 5.113 1 98.81 139 LEU B N 1
ATOM 2539 C CA . LEU B 1 139 ? -10.656 -11.164 5.715 1 98.81 139 LEU B CA 1
ATOM 2540 C C . LEU B 1 139 ? -11.57 -11.938 4.777 1 98.81 139 LEU B C 1
ATOM 2542 O O . LEU B 1 139 ? -11.438 -13.156 4.637 1 98.81 139 LEU B O 1
ATOM 2546 N N . SER B 1 140 ? -12.539 -11.258 4.152 1 98.81 140 SER B N 1
ATOM 2547 C CA . SER B 1 140 ? -13.43 -11.953 3.223 1 98.81 140 SER B CA 1
ATOM 2548 C C . SER B 1 140 ? -12.656 -12.5 2.027 1 98.81 140 SER B C 1
ATOM 2550 O O . SER B 1 140 ? -12.906 -13.625 1.589 1 98.81 140 SER B O 1
ATOM 2552 N N . SER B 1 141 ? -11.695 -11.719 1.539 1 98.88 141 SER B N 1
ATOM 2553 C CA . SER B 1 141 ? -10.898 -12.156 0.395 1 98.88 141 SER B CA 1
ATOM 2554 C C . SER B 1 141 ? -9.992 -13.32 0.767 1 98.88 141 SER B C 1
ATOM 2556 O O . SER B 1 141 ? -9.805 -14.25 -0.025 1 98.88 141 SER B O 1
ATOM 2558 N N . LEU B 1 142 ? -9.422 -13.234 1.973 1 98.81 142 LEU B N 1
ATOM 2559 C CA . LEU B 1 142 ? -8.555 -14.305 2.445 1 98.81 142 LEU B CA 1
ATOM 2560 C C . LEU B 1 142 ? -9.344 -15.602 2.639 1 98.81 142 LEU B C 1
ATOM 2562 O O . LEU B 1 142 ? -8.977 -16.641 2.086 1 98.81 142 LEU B O 1
ATOM 2566 N N . LEU B 1 143 ? -10.414 -15.539 3.312 1 98.69 143 LEU B N 1
ATOM 2567 C CA . LEU B 1 143 ? -11.156 -16.734 3.684 1 98.69 143 LEU B CA 1
ATOM 2568 C C . LEU B 1 143 ? -11.914 -17.297 2.486 1 98.69 143 LEU B C 1
ATOM 2570 O O . LEU B 1 143 ? -11.711 -18.453 2.1 1 98.69 143 LEU B O 1
ATOM 2574 N N . LEU B 1 144 ? -12.727 -16.484 1.83 1 98.69 144 LEU B N 1
ATOM 2575 C CA . LEU B 1 144 ? -13.539 -16.969 0.717 1 98.69 144 LEU B CA 1
ATOM 2576 C C . LEU B 1 144 ? -12.672 -17.266 -0.5 1 98.69 144 LEU B C 1
ATOM 2578 O O . LEU B 1 144 ? -12.938 -18.203 -1.251 1 98.69 144 LEU B O 1
ATOM 2582 N N . GLY B 1 145 ? -11.617 -16.469 -0.675 1 98.31 145 GLY B N 1
ATOM 2583 C CA . GLY B 1 145 ? -10.75 -16.625 -1.827 1 98.31 145 GLY B CA 1
ATOM 2584 C C . GLY B 1 145 ? -9.883 -17.875 -1.755 1 98.31 145 GLY B C 1
ATOM 2585 O O . GLY B 1 145 ? -9.352 -18.328 -2.77 1 98.31 145 GLY B O 1
ATOM 2586 N N . THR B 1 146 ? -9.711 -18.438 -0.532 1 97.5 146 THR B N 1
ATOM 2587 C CA . THR B 1 146 ? -8.875 -19.641 -0.392 1 97.5 146 THR B CA 1
ATOM 2588 C C . THR B 1 146 ? -9.742 -20.859 -0.11 1 97.5 146 THR B C 1
ATOM 2590 O O . THR B 1 146 ? -9.508 -21.938 -0.674 1 97.5 146 THR B O 1
ATOM 2593 N N . VAL B 1 147 ? -10.758 -20.734 0.698 1 97.62 147 VAL B N 1
ATOM 2594 C CA . VAL B 1 147 ? -11.602 -21.859 1.084 1 97.62 147 VAL B CA 1
ATOM 2595 C C . VAL B 1 147 ? -12.555 -22.203 -0.057 1 97.62 147 VAL B C 1
ATOM 2597 O O . VAL B 1 147 ? -12.812 -23.391 -0.321 1 97.62 147 VAL B O 1
ATOM 2600 N N . MET B 1 148 ? -13.078 -21.188 -0.738 1 97.81 148 MET B N 1
ATOM 2601 C CA . MET B 1 148 ? -13.992 -21.375 -1.857 1 97.81 148 MET B CA 1
ATOM 2602 C C . MET B 1 148 ? -13.375 -20.875 -3.16 1 97.81 148 MET B C 1
ATOM 2604 O O . MET B 1 148 ? -13.984 -20.109 -3.893 1 97.81 148 MET B O 1
ATOM 2608 N N . VAL B 1 149 ? -12.211 -21.453 -3.42 1 97.19 149 VAL B N 1
ATOM 2609 C CA . VAL B 1 149 ? -11.383 -20.953 -4.516 1 97.19 149 VAL B CA 1
ATOM 2610 C C . VAL B 1 149 ? -12.125 -21.109 -5.84 1 97.19 149 VAL B C 1
ATOM 2612 O O . VAL B 1 149 ? -12.07 -20.234 -6.703 1 97.19 149 VAL B O 1
ATOM 2615 N N . GLU B 1 150 ? -12.961 -22.125 -6.09 1 96.25 150 GLU B N 1
ATOM 2616 C CA . GLU B 1 150 ? -13.672 -22.406 -7.332 1 96.25 150 GLU B CA 1
ATOM 2617 C C . GLU B 1 150 ? -14.805 -21.422 -7.559 1 96.25 150 GLU B C 1
ATOM 2619 O O . GLU B 1 150 ? -15.195 -21.172 -8.695 1 96.25 150 GLU B O 1
ATOM 2624 N N . GLN B 1 151 ? -15.305 -20.828 -6.43 1 97.94 151 GLN B N 1
ATOM 2625 C CA . GLN B 1 151 ? -16.406 -19.875 -6.512 1 97.94 151 GLN B CA 1
ATOM 2626 C C . GLN B 1 151 ? -15.945 -18.469 -6.176 1 97.94 151 GLN B C 1
ATOM 2628 O O . GLN B 1 151 ? -16.766 -17.562 -5.969 1 97.94 151 GLN B O 1
ATOM 2633 N N . ALA B 1 152 ? -14.688 -18.344 -6.16 1 98.69 152 ALA B N 1
ATOM 2634 C CA . ALA B 1 152 ? -14.117 -17.094 -5.629 1 98.69 152 ALA B CA 1
ATOM 2635 C C . ALA B 1 152 ? -14.555 -15.898 -6.461 1 98.69 152 ALA B C 1
ATOM 2637 O O . ALA B 1 152 ? -14.789 -14.812 -5.922 1 98.69 152 ALA B O 1
ATOM 2638 N N . PHE B 1 153 ? -14.75 -16.031 -7.715 1 98.75 153 PHE B N 1
ATOM 2639 C CA . PHE B 1 153 ? -15.086 -14.922 -8.602 1 98.75 153 PHE B CA 1
ATOM 2640 C C . PHE B 1 153 ? -16.516 -14.469 -8.391 1 98.75 153 PHE B C 1
ATOM 2642 O O . PHE B 1 153 ? -16.922 -13.406 -8.867 1 98.75 153 PHE B O 1
ATOM 2649 N N . THR B 1 154 ? -17.266 -15.25 -7.668 1 98.62 154 THR B N 1
ATOM 2650 C CA . THR B 1 154 ? -18.641 -14.883 -7.359 1 98.62 154 THR B CA 1
ATOM 2651 C C . THR B 1 154 ? -18.781 -14.445 -5.902 1 98.62 154 THR B C 1
ATOM 2653 O O . THR B 1 154 ? -19.281 -13.359 -5.617 1 98.62 154 THR B O 1
ATOM 2656 N N . VAL B 1 155 ? -18.203 -15.188 -5.02 1 98.81 155 VAL B N 1
ATOM 2657 C CA . VAL B 1 155 ? -18.484 -15 -3.604 1 98.81 155 VAL B CA 1
ATOM 2658 C C . VAL B 1 155 ? -17.625 -13.867 -3.043 1 98.81 155 VAL B C 1
ATOM 2660 O O . VAL B 1 155 ? -18.062 -13.133 -2.15 1 98.81 155 VAL B O 1
ATOM 2663 N N . VAL B 1 156 ? -16.422 -13.672 -3.525 1 98.94 156 VAL B N 1
ATOM 2664 C CA . VAL B 1 156 ? -15.531 -12.633 -3.004 1 98.94 156 VAL B CA 1
ATOM 2665 C C . VAL B 1 156 ? -16.062 -11.258 -3.396 1 98.94 156 VAL B C 1
ATOM 2667 O O . VAL B 1 156 ? -16.203 -10.375 -2.549 1 98.94 156 VAL B O 1
ATOM 2670 N N . PRO B 1 157 ? -16.422 -11.023 -4.664 1 98.88 157 PRO B N 1
ATOM 2671 C CA . PRO B 1 157 ? -16.875 -9.68 -5.016 1 98.88 157 PRO B CA 1
ATOM 2672 C C . PRO B 1 157 ? -18.188 -9.305 -4.328 1 98.88 157 PRO B C 1
ATOM 2674 O O . PRO B 1 157 ? -18.406 -8.141 -3.988 1 98.88 157 PRO B O 1
ATOM 2677 N N . ILE B 1 158 ? -19.078 -10.211 -4.156 1 98.88 158 ILE B N 1
ATOM 2678 C CA . ILE B 1 158 ? -20.297 -9.859 -3.453 1 98.88 158 ILE B CA 1
ATOM 2679 C C . ILE B 1 158 ? -19.984 -9.531 -1.995 1 98.88 158 ILE B C 1
ATOM 2681 O O . ILE B 1 158 ? -20.594 -8.625 -1.411 1 98.88 158 ILE B O 1
ATOM 2685 N N . ALA B 1 159 ? -19.109 -10.266 -1.352 1 98.94 159 ALA B N 1
ATOM 2686 C CA . ALA B 1 159 ? -18.672 -9.961 0.013 1 98.94 159 ALA B CA 1
ATOM 2687 C C . ALA B 1 159 ? -18.047 -8.578 0.098 1 98.94 159 ALA B C 1
ATOM 2689 O O . ALA B 1 159 ? -18.359 -7.793 0.992 1 98.94 159 ALA B O 1
ATOM 2690 N N . ILE B 1 160 ? -17.141 -8.242 -0.829 1 98.94 160 ILE B N 1
ATOM 2691 C CA . ILE B 1 160 ? -16.484 -6.941 -0.853 1 98.94 160 ILE B CA 1
ATOM 2692 C C . ILE B 1 160 ? -17.516 -5.84 -1.061 1 98.94 160 ILE B C 1
ATOM 2694 O O . ILE B 1 160 ? -17.484 -4.805 -0.389 1 98.94 160 ILE B O 1
ATOM 2698 N N . SER B 1 161 ? -18.438 -6.078 -1.968 1 98.94 161 SER B N 1
ATOM 2699 C CA . SER B 1 161 ? -19.5 -5.117 -2.23 1 98.94 161 SER B CA 1
ATOM 2700 C C . SER B 1 161 ? -20.281 -4.793 -0.957 1 98.94 161 SER B C 1
ATOM 2702 O O . SER B 1 161 ? -20.531 -3.621 -0.656 1 98.94 161 SER B O 1
ATOM 2704 N N . LEU B 1 162 ? -20.594 -5.828 -0.24 1 98.94 162 LEU B N 1
ATOM 2705 C CA . LEU B 1 162 ? -21.359 -5.656 0.991 1 98.94 162 LEU B CA 1
ATOM 2706 C C . LEU B 1 162 ? -20.531 -4.926 2.047 1 98.94 162 LEU B C 1
ATOM 2708 O O . LEU B 1 162 ? -21.047 -4.051 2.748 1 98.94 162 LEU B O 1
ATOM 2712 N N . VAL B 1 163 ? -19.312 -5.266 2.193 1 98.94 163 VAL B N 1
ATOM 2713 C CA . VAL B 1 163 ? -18.422 -4.598 3.143 1 98.94 163 VAL B CA 1
ATOM 2714 C C . VAL B 1 163 ? -18.328 -3.111 2.803 1 98.94 163 VAL B C 1
ATOM 2716 O O . VAL B 1 163 ? -18.406 -2.258 3.689 1 98.94 163 VAL B O 1
ATOM 2719 N N . TYR B 1 164 ? -18.141 -2.799 1.5 1 98.94 164 TYR B N 1
ATOM 2720 C CA . TYR B 1 164 ? -18.078 -1.405 1.073 1 98.94 164 TYR B CA 1
ATOM 2721 C C . TYR B 1 164 ? -19.375 -0.677 1.405 1 98.94 164 TYR B C 1
ATOM 2723 O O . TYR B 1 164 ? -19.344 0.46 1.884 1 98.94 164 TYR B O 1
ATOM 2731 N N . LEU B 1 165 ? -20.453 -1.319 1.182 1 98.88 165 LEU B N 1
ATOM 2732 C CA . LEU B 1 165 ? -21.75 -0.703 1.46 1 98.88 165 LEU B CA 1
ATOM 2733 C C . LEU B 1 165 ? -21.906 -0.421 2.949 1 98.88 165 LEU B C 1
ATOM 2735 O O . LEU B 1 165 ? -22.328 0.669 3.338 1 98.88 165 LEU B O 1
ATOM 2739 N N . ILE B 1 166 ? -21.609 -1.396 3.736 1 98.94 166 ILE B N 1
ATOM 2740 C CA . ILE B 1 166 ? -21.656 -1.205 5.184 1 98.94 166 ILE B CA 1
ATOM 2741 C C . ILE B 1 166 ? -20.688 -0.092 5.59 1 98.94 166 ILE B C 1
ATOM 2743 O O . ILE B 1 166 ? -21.016 0.724 6.461 1 98.94 166 ILE B O 1
ATOM 2747 N N . GLY B 1 167 ? -19.484 -0.052 4.93 1 98.88 167 GLY B N 1
ATOM 2748 C CA . GLY B 1 167 ? -18.547 1.038 5.164 1 98.88 167 GLY B CA 1
ATOM 2749 C C . GLY B 1 167 ? -19.156 2.404 4.895 1 98.88 167 GLY B C 1
ATOM 2750 O O . GLY B 1 167 ? -18.969 3.338 5.68 1 98.88 167 GLY B O 1
ATOM 2751 N N . VAL B 1 168 ? -19.875 2.51 3.861 1 98.75 168 VAL B N 1
ATOM 2752 C CA . VAL B 1 168 ? -20.547 3.758 3.514 1 98.75 168 VAL B CA 1
ATOM 2753 C C . VAL B 1 168 ? -21.531 4.137 4.609 1 98.75 168 VAL B C 1
ATOM 2755 O O . VAL B 1 168 ? -21.578 5.289 5.043 1 98.75 168 VAL B O 1
ATOM 2758 N N . LEU B 1 169 ? -22.297 3.195 5.09 1 98.75 169 LEU B N 1
ATOM 2759 C CA . LEU B 1 169 ? -23.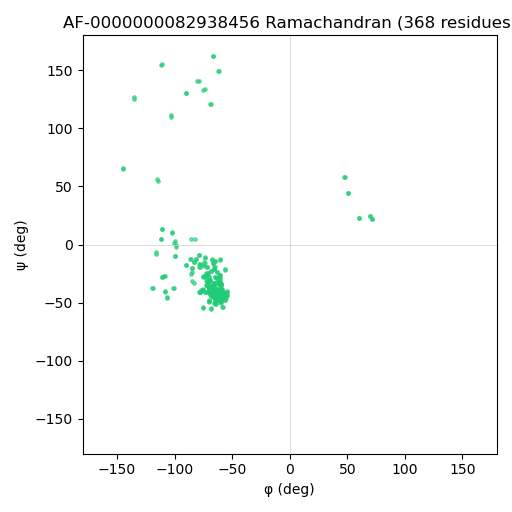266 3.449 6.145 1 98.75 169 LEU B CA 1
ATOM 2760 C C . LEU B 1 169 ? -22.578 3.887 7.434 1 98.75 169 LEU B C 1
ATOM 2762 O O . LEU B 1 169 ? -23.062 4.777 8.133 1 98.75 169 LEU B O 1
ATOM 2766 N N . LEU B 1 170 ? -21.484 3.283 7.73 1 98.75 170 LEU B N 1
ATOM 2767 C CA . LEU B 1 170 ? -20.719 3.658 8.914 1 98.75 170 LEU B CA 1
ATOM 2768 C C . LEU B 1 170 ? -20.188 5.082 8.789 1 98.75 170 LEU B C 1
ATOM 2770 O O . LEU B 1 170 ? -20.172 5.832 9.766 1 98.75 170 LEU B O 1
ATOM 2774 N N . ILE B 1 171 ? -19.734 5.434 7.602 1 98.62 171 ILE B N 1
ATOM 2775 C CA . ILE B 1 171 ? -19.219 6.785 7.367 1 98.62 171 ILE B CA 1
ATOM 2776 C C . ILE B 1 171 ? -20.344 7.797 7.574 1 98.62 171 ILE B C 1
ATOM 2778 O O . ILE B 1 171 ? -20.141 8.836 8.203 1 98.62 171 ILE B O 1
ATOM 2782 N N . PHE B 1 172 ? -21.562 7.504 7.129 1 97.75 172 PHE B N 1
ATOM 2783 C CA . PHE B 1 172 ? -22.703 8.391 7.324 1 97.75 172 PHE B CA 1
ATOM 2784 C C . PHE B 1 172 ? -23.016 8.555 8.805 1 97.75 172 PHE B C 1
ATOM 2786 O O . PHE B 1 172 ? -23.344 9.656 9.258 1 97.75 172 PHE B O 1
ATOM 2793 N N . LYS B 1 173 ? -22.906 7.516 9.484 1 98.06 173 LYS B N 1
ATOM 2794 C CA . LYS B 1 173 ? -23.109 7.598 10.93 1 98.06 173 LYS B CA 1
ATOM 2795 C C . LYS B 1 173 ? -22.062 8.508 11.578 1 98.06 173 LYS B C 1
ATOM 2797 O O . LYS B 1 173 ? -22.391 9.32 12.438 1 98.06 173 LYS B O 1
ATOM 2802 N N . GLU B 1 174 ? -20.828 8.367 11.133 1 97.81 174 GLU B N 1
ATOM 2803 C CA . GLU B 1 174 ? -19.766 9.203 11.672 1 97.81 174 GLU B CA 1
ATOM 2804 C C . GLU B 1 174 ? -20 10.672 11.352 1 97.81 174 GLU B C 1
ATOM 2806 O O . GLU B 1 174 ? -19.766 11.547 12.188 1 97.81 174 GLU B O 1
ATOM 2811 N N . LEU B 1 175 ? -20.422 10.938 10.133 1 96 175 LEU B N 1
ATOM 2812 C CA . LEU B 1 175 ? -20.641 12.305 9.688 1 96 175 LEU B CA 1
ATOM 2813 C C . LEU B 1 175 ? -21.781 12.953 10.453 1 96 175 LEU B C 1
ATOM 2815 O O . LEU B 1 175 ? -21.734 14.141 10.766 1 96 175 LEU B O 1
ATOM 2819 N N . LYS B 1 176 ? -22.781 12.18 10.766 1 94.38 176 LYS B N 1
ATOM 2820 C CA . LYS B 1 176 ? -23.906 12.68 11.539 1 94.38 176 LYS B CA 1
ATOM 2821 C C . LYS B 1 176 ? -23.484 13.016 12.969 1 94.38 176 LYS B C 1
ATOM 2823 O O . LYS B 1 176 ? -23.891 14.047 13.516 1 94.38 176 LYS B O 1
ATOM 2828 N N . THR B 1 177 ? -22.656 12.234 13.523 1 88.56 177 THR B N 1
ATOM 2829 C CA . THR B 1 177 ? -22.188 12.438 14.891 1 88.56 177 THR B CA 1
ATOM 2830 C C . THR B 1 177 ? -21.297 13.664 14.984 1 88.56 177 THR B C 1
ATOM 2832 O O . THR B 1 177 ? -21.359 14.422 15.961 1 88.56 177 THR B O 1
ATOM 2835 N N . GLU B 1 178 ? -20.484 13.891 14.031 1 85.38 178 GLU B N 1
ATOM 2836 C CA . GLU B 1 178 ? -19.578 15.039 14.031 1 85.38 178 GLU B CA 1
ATOM 2837 C C . GLU B 1 178 ? -20.344 16.344 13.844 1 85.38 178 GLU B C 1
ATOM 2839 O O . GLU B 1 178 ? -19.984 17.359 14.438 1 85.38 178 GLU B O 1
ATOM 2844 N N . LYS B 1 179 ? -21.344 16.344 12.992 1 78.25 179 LYS B N 1
ATOM 2845 C CA . LYS B 1 179 ? -22.188 17.531 12.812 1 78.25 179 LYS B CA 1
ATOM 2846 C C . LYS B 1 179 ? -22.875 17.906 14.117 1 78.25 179 LYS B C 1
ATOM 2848 O O . LYS B 1 179 ? -22.938 19.078 14.469 1 78.25 179 LYS B O 1
ATOM 2853 N N . VAL B 1 180 ? -23.219 16.938 14.734 1 67.94 180 VAL B N 1
ATOM 2854 C CA . VAL B 1 180 ? -23.922 17.172 16 1 67.94 180 VAL B CA 1
ATOM 2855 C C . VAL B 1 180 ? -22.953 17.75 17.031 1 67.94 180 VAL B C 1
ATOM 2857 O O . VAL B 1 180 ? -23.297 18.703 17.734 1 67.94 180 VAL B O 1
ATOM 2860 N N . GLU B 1 181 ? -21.75 17.266 16.969 1 71.06 181 GLU B N 1
ATOM 2861 C CA . GLU B 1 181 ? -20.766 17.734 17.922 1 71.06 181 GLU B CA 1
ATOM 2862 C C . GLU B 1 181 ? -20.328 19.172 17.625 1 71.06 181 GLU B C 1
ATOM 2864 O O . GLU B 1 181 ? -20.047 19.953 18.531 1 71.06 181 GLU B O 1
ATOM 2869 N N . SER B 1 182 ? -20.266 19.438 16.359 1 72.31 182 SER B N 1
ATOM 2870 C CA . SER B 1 182 ? -19.875 20.781 15.961 1 72.31 182 SER B CA 1
ATOM 2871 C C . SER B 1 182 ? -20.953 21.797 16.312 1 72.31 182 SER B C 1
ATOM 2873 O O . SER B 1 182 ? -20.641 22.938 16.688 1 72.31 182 SER B O 1
ATOM 2875 N N . VAL B 1 183 ? -22.188 21.359 16.297 1 64.44 183 VAL B N 1
ATOM 2876 C CA . VAL B 1 183 ? -23.297 22.234 16.656 1 64.44 183 VAL B CA 1
ATOM 2877 C C . VAL B 1 183 ? -23.297 22.516 18.156 1 64.44 183 VAL B C 1
ATOM 2879 O O . VAL B 1 183 ? -23.578 23.625 18.578 1 64.44 183 VAL B O 1
ATOM 2882 N N . PHE B 1 184 ? -22.828 21.547 18.828 1 62.59 184 PHE B N 1
ATOM 2883 C CA . PHE B 1 184 ? -22.828 21.703 20.281 1 62.59 184 PHE B CA 1
ATOM 2884 C C . PHE B 1 184 ? -21.594 22.453 20.75 1 62.59 184 PHE B C 1
ATOM 2886 O O . PHE B 1 184 ? -21.578 23.016 21.844 1 62.59 184 PHE B O 1
ATOM 2893 N N . LYS B 1 185 ? -20.547 22.406 19.953 1 60.62 185 LYS B N 1
ATOM 2894 C CA . LYS B 1 185 ? -19.328 23.125 20.312 1 60.62 185 LYS B CA 1
ATOM 2895 C C . LYS B 1 185 ? -19.391 24.562 19.812 1 60.62 185 LYS B C 1
ATOM 2897 O O . LYS B 1 185 ? -18.562 25.406 20.219 1 60.62 185 LYS B O 1
ATOM 2902 N N . ALA B 1 186 ? -20.25 24.953 19 1 53.25 186 ALA B N 1
ATOM 2903 C CA . ALA B 1 186 ? -20.484 26.328 18.547 1 53.25 186 ALA B CA 1
ATOM 2904 C C . ALA B 1 186 ? -21.516 27.016 19.438 1 53.25 186 ALA B C 1
ATOM 2906 O O . ALA B 1 186 ? -22.469 26.391 19.906 1 53.25 186 ALA B O 1
#

Nearest PDB structures (foldseek):
  5ys3-assembly1_A  TM=4.320E-01  e=8.532E-01  Citrobacter koseri ATCC BAA-895
  5zug-assembly1_F  TM=3.835E-01  e=1.946E+00  Escherichia coli K-12
  5ys3-assembly1_A  TM=4.335E-01  e=1.088E+00  Citrobacter koseri ATCC BAA-895
  5zug-assembly1_F  TM=3.835E-01  e=2.477E+00  Escherichia coli K-12

pLDDT: mean 95.29, std 7.6, range [53.25, 98.94]

Solvent-accessible surface area (backbone atoms only — not comparable to full-atom values): 18282 Å² total; per-residue (Å²): 132,61,31,50,67,53,51,33,52,52,45,30,68,38,25,56,64,48,36,37,41,38,46,25,39,16,50,50,24,40,50,46,23,56,42,50,76,73,45,60,66,74,55,44,55,49,41,62,69,57,49,58,67,48,24,57,64,44,9,56,60,56,16,54,87,69,70,35,45,77,82,78,58,88,46,68,65,51,53,47,53,54,44,54,52,50,40,58,67,56,44,49,64,52,51,52,52,35,51,74,74,47,47,66,40,42,47,24,49,50,28,23,56,62,16,30,59,37,42,45,44,22,69,60,46,70,33,70,35,31,47,50,32,16,51,46,23,24,50,43,10,51,48,40,17,60,76,38,34,94,47,11,62,39,56,26,28,42,50,39,15,49,37,25,46,52,28,38,53,45,44,53,53,51,54,52,53,50,53,52,49,51,57,69,73,96,134,62,31,49,68,54,50,35,51,52,44,30,68,39,25,54,62,49,36,37,42,37,46,24,40,16,51,51,24,41,49,46,23,55,41,50,77,73,45,59,66,75,57,45,55,51,43,62,70,57,49,58,66,50,25,57,61,44,10,56,60,55,17,55,87,70,69,35,46,77,82,76,57,85,46,68,65,52,53,47,55,54,44,55,52,50,40,58,66,56,44,50,64,50,50,51,52,34,51,74,76,45,46,65,41,42,48,24,50,50,28,22,56,60,16,30,60,37,42,45,44,21,69,60,44,70,33,69,35,31,48,51,33,16,51,45,23,25,50,44,10,52,49,39,17,61,77,37,33,93,47,10,63,40,55,26,29,42,49,40,16,49,37,25,45,52,28,38,53,44,45,52,53,51,53,53,53,49,52,52,48,52,57,69,72,97

Secondary structure (DSSP, 8-state):
--BHHHHHHHHHHHHGGGHHHHHHHHHHHHHHHHHHHHS-HHHHHHHHHHGGGGHHHHHHHHHGGGT--SS----HHHHHHHHHHGGGGGGHHHHHHHHHH-GGGHHHHHHHHHHHTTTTHHHHTT-SHHHHHHHHHHHHHHHHHHHTGGGHHHHHHHHHHHHHHHHHHHHHHHHHHHHHHHHHH-/--BHHHHHHHHHHHHGGGHHHHHHHHHHHHHHHHHHHHS-HHHHHHHHHHGGGGHHHHHHHHHGGGT--SSS---HHHHHHHHHHGGGGGGHHHHHHHHHH-GGGHHHHHHHHHHHTTTTHHHHTT-SHHHHHHHHHHHHHHHHHHHTGGGHHHHHHHHHHHHHHHHHHHHHHHHHHHHHHHHHH-